Protein AF-B7I0N3-F1 (afdb_monomer)

Secondary structure (DSSP, 8-state):
-PPPP--BHHHHHHHHHTT--HHHHHHHTTS-HHHHHHHHHHTTEEEETTTTEEEE-S-HHHHHHHHTSBHHHHHHS----TTGGGGTTS---------------------PPPHHHHHHHHHHHHHHTSHHHHHHHHHHTS-TTS----------HHHHHHHHHHHHTTGGGT--HHHHHHHHHHHHHHH--

Structure (mmCIF, N/CA/C/O backbone):
data_AF-B7I0N3-F1
#
_entry.id   AF-B7I0N3-F1
#
loop_
_atom_site.group_PDB
_atom_site.id
_atom_site.type_symbol
_atom_site.label_atom_id
_atom_site.label_alt_id
_atom_site.label_comp_id
_atom_site.label_asym_id
_atom_site.label_entity_id
_atom_site.label_seq_id
_atom_site.pdbx_PDB_ins_code
_atom_site.Cartn_x
_atom_site.Cartn_y
_atom_site.Cartn_z
_atom_site.occupancy
_atom_site.B_iso_or_equiv
_atom_site.auth_seq_id
_atom_site.auth_comp_id
_atom_site.auth_asym_id
_atom_site.auth_atom_id
_atom_site.pdbx_PDB_model_num
ATOM 1 N N . MET A 1 1 ? -29.718 -2.831 -13.661 1.00 34.66 1 MET A N 1
ATOM 2 C CA . MET A 1 1 ? -29.186 -1.548 -13.150 1.00 34.66 1 MET A CA 1
ATOM 3 C C . MET A 1 1 ? -30.026 -1.142 -11.951 1.00 34.66 1 MET A C 1
ATOM 5 O O . MET A 1 1 ? -31.181 -0.798 -12.139 1.00 34.66 1 MET A O 1
ATOM 9 N N . ILE A 1 2 ? -29.500 -1.278 -10.732 1.00 38.06 2 ILE A N 1
ATOM 10 C CA . ILE A 1 2 ? -30.215 -0.901 -9.502 1.00 38.06 2 ILE A CA 1
ATOM 11 C C . ILE A 1 2 ? -29.762 0.515 -9.147 1.00 38.06 2 ILE A C 1
ATOM 13 O O . ILE A 1 2 ? -28.563 0.760 -9.009 1.00 38.06 2 ILE A O 1
ATOM 17 N N . GLY A 1 3 ? -30.711 1.453 -9.077 1.00 40.94 3 GLY A N 1
ATOM 18 C CA . GLY A 1 3 ? -30.463 2.834 -8.673 1.00 40.94 3 GLY A CA 1
ATOM 19 C C . GLY A 1 3 ? -29.771 2.864 -7.314 1.00 40.94 3 GLY A C 1
ATOM 20 O O . GLY A 1 3 ? -30.315 2.378 -6.327 1.00 40.94 3 GLY A O 1
ATOM 21 N N . GLY A 1 4 ? -28.541 3.380 -7.280 1.00 53.88 4 GLY A N 1
ATOM 22 C CA . GLY A 1 4 ? -27.733 3.412 -6.067 1.00 53.88 4 GLY A CA 1
ATOM 23 C C . GLY A 1 4 ? -28.418 4.245 -4.990 1.00 53.88 4 GLY A C 1
ATOM 24 O O . GLY A 1 4 ? -28.610 5.448 -5.167 1.00 53.88 4 GLY A O 1
ATOM 25 N N . ILE A 1 5 ? -28.780 3.603 -3.881 1.00 62.56 5 ILE A N 1
ATOM 26 C CA . ILE A 1 5 ? -29.371 4.259 -2.717 1.00 62.56 5 ILE A CA 1
ATOM 27 C C . ILE A 1 5 ? -28.404 5.359 -2.243 1.00 62.56 5 ILE A C 1
ATOM 29 O O . ILE A 1 5 ? -27.237 5.096 -1.933 1.00 62.56 5 ILE A O 1
ATOM 33 N N . LYS A 1 6 ? -28.877 6.610 -2.208 1.00 73.19 6 LYS A N 1
ATOM 34 C CA . LYS A 1 6 ? -28.113 7.771 -1.727 1.00 73.19 6 LYS A CA 1
ATOM 35 C C . LYS A 1 6 ? -28.205 7.862 -0.203 1.00 73.19 6 LYS A C 1
ATOM 37 O O . LYS A 1 6 ? -28.916 8.707 0.321 1.00 73.19 6 LYS A O 1
ATOM 42 N N . LEU A 1 7 ? -27.500 6.971 0.487 1.00 85.06 7 LEU A N 1
ATOM 43 C CA . LEU A 1 7 ? -27.352 7.020 1.944 1.00 85.06 7 LEU A CA 1
ATOM 44 C C . LEU A 1 7 ? -26.175 7.913 2.331 1.00 85.06 7 LEU A C 1
ATOM 46 O O . LEU A 1 7 ? -25.100 7.851 1.721 1.00 85.06 7 LEU A O 1
ATOM 50 N N . LYS A 1 8 ? -26.372 8.725 3.364 1.00 91.31 8 LYS A N 1
ATOM 51 C CA . LYS A 1 8 ? -25.305 9.452 4.041 1.00 91.31 8 LYS A CA 1
ATOM 52 C C . LYS A 1 8 ? -24.623 8.568 5.086 1.00 91.31 8 LYS A C 1
ATOM 54 O O . LYS A 1 8 ? -25.119 7.501 5.446 1.00 91.31 8 LYS A O 1
ATOM 59 N N . VAL A 1 9 ? -23.468 9.008 5.581 1.00 88.25 9 VAL A N 1
ATOM 60 C CA . VAL A 1 9 ? -22.764 8.320 6.674 1.00 88.25 9 VAL A CA 1
ATOM 61 C C . VAL A 1 9 ? -23.648 8.251 7.918 1.00 88.25 9 VAL A C 1
ATOM 63 O O . VAL A 1 9 ? -23.747 7.176 8.501 1.00 88.25 9 VAL A O 1
ATOM 66 N N . ILE A 1 10 ? -24.329 9.344 8.285 1.00 91.06 10 ILE A N 1
ATOM 67 C CA . ILE A 1 10 ? -25.191 9.371 9.478 1.00 91.06 10 ILE A CA 1
ATOM 68 C C . ILE A 1 10 ? -26.319 8.338 9.413 1.00 91.06 10 ILE A C 1
ATOM 70 O O . ILE A 1 10 ? -26.543 7.634 10.391 1.00 91.06 10 ILE A O 1
ATOM 74 N N . ASP A 1 11 ? -26.925 8.143 8.241 1.00 90.69 11 ASP A N 1
ATOM 75 C CA . ASP A 1 11 ? -28.015 7.180 8.057 1.00 90.69 11 ASP A CA 1
ATOM 76 C C . ASP A 1 11 ? -27.559 5.743 8.370 1.00 90.69 11 ASP A C 1
ATOM 78 O O . ASP A 1 11 ? -28.312 4.934 8.908 1.00 90.69 11 ASP A O 1
ATOM 82 N N . VAL A 1 12 ? -26.293 5.424 8.079 1.00 89.50 12 VAL A N 1
ATOM 83 C CA . VAL A 1 12 ? -25.686 4.127 8.410 1.00 89.50 12 VAL A CA 1
ATOM 84 C C . VAL A 1 12 ? -25.433 3.993 9.912 1.00 89.50 12 VAL A C 1
ATOM 86 O O . VAL A 1 12 ? -25.625 2.915 10.474 1.00 89.50 12 VAL A O 1
ATOM 89 N N . ILE A 1 13 ? -25.010 5.070 10.575 1.00 92.19 13 ILE A N 1
ATOM 90 C CA . ILE A 1 13 ? -24.802 5.074 12.029 1.00 92.19 13 ILE A CA 1
ATOM 91 C C . ILE A 1 13 ? -26.139 4.916 12.762 1.00 92.19 13 ILE A C 1
ATOM 93 O O . ILE A 1 13 ? -26.234 4.114 13.695 1.00 92.19 13 ILE A O 1
ATOM 97 N N . ASP A 1 14 ? -27.174 5.619 12.304 1.00 91.50 14 ASP A N 1
ATOM 98 C CA . ASP A 1 14 ? -28.519 5.559 12.871 1.00 91.50 14 ASP A CA 1
ATOM 99 C C . ASP A 1 14 ? -29.182 4.201 12.628 1.00 91.50 14 ASP A C 1
ATOM 101 O O . ASP A 1 14 ? -29.814 3.661 13.535 1.00 91.50 14 ASP A O 1
ATOM 105 N N . ALA A 1 15 ? -28.968 3.578 11.467 1.00 89.56 15 ALA A N 1
ATOM 106 C CA . ALA A 1 15 ? -29.403 2.206 11.205 1.00 89.56 15 ALA A CA 1
ATOM 107 C C . ALA A 1 15 ? -28.830 1.211 12.234 1.00 89.56 15 ALA A C 1
ATOM 109 O O . ALA A 1 15 ? -29.572 0.432 12.838 1.00 89.56 15 ALA A O 1
ATOM 110 N N . VAL A 1 16 ? -27.524 1.291 12.519 1.00 88.62 16 VAL A N 1
ATOM 111 C CA . VAL A 1 16 ? -26.883 0.451 13.548 1.00 88.62 16 VAL A CA 1
ATOM 112 C C . VAL A 1 16 ? -27.438 0.766 14.942 1.00 88.62 16 VAL A C 1
ATOM 114 O O . VAL A 1 16 ? -27.707 -0.148 15.723 1.00 88.62 16 VAL A O 1
ATOM 117 N N . ARG A 1 17 ? -27.663 2.047 15.261 1.00 89.31 17 ARG A N 1
ATOM 118 C CA . ARG A 1 17 ? -28.299 2.467 16.523 1.00 89.31 17 ARG A CA 1
ATOM 119 C C . ARG A 1 17 ? -29.718 1.904 16.666 1.00 89.31 17 ARG A C 1
ATOM 121 O O . ARG A 1 17 ? -30.096 1.488 17.759 1.00 89.31 17 ARG A O 1
ATOM 128 N N . ASN A 1 18 ? -30.454 1.799 15.564 1.00 89.62 18 ASN A N 1
ATOM 129 C CA . ASN A 1 18 ? -31.788 1.201 15.487 1.00 89.62 18 ASN A CA 1
ATOM 130 C C . ASN A 1 18 ? -31.769 -0.340 15.439 1.00 89.62 18 ASN A C 1
ATOM 132 O O . ASN A 1 18 ? -32.786 -0.960 15.136 1.00 89.62 18 ASN A O 1
ATOM 136 N N . LYS A 1 19 ? -30.639 -0.967 15.805 1.00 86.31 19 LYS A N 1
ATOM 137 C CA . LYS A 1 19 ? -30.427 -2.424 15.880 1.00 86.31 19 LYS A CA 1
ATOM 138 C C . LYS A 1 19 ? -30.473 -3.147 14.534 1.00 86.31 19 LYS A C 1
ATOM 140 O O . LYS A 1 19 ? -30.601 -4.373 14.512 1.00 86.31 19 LYS A O 1
ATOM 145 N N . GLU A 1 20 ? -30.332 -2.429 13.428 1.00 88.94 20 GLU A N 1
ATOM 146 C CA . GLU A 1 20 ? -30.149 -3.073 12.138 1.00 88.94 20 GLU A CA 1
ATOM 147 C C . GLU A 1 20 ? -28.771 -3.746 12.071 1.00 88.94 20 GLU A C 1
ATOM 149 O O . GLU A 1 20 ? -27.769 -3.219 12.572 1.00 88.94 20 GLU A O 1
ATOM 154 N N . LYS A 1 21 ? -28.712 -4.947 11.485 1.00 88.94 21 LYS A N 1
ATOM 155 C CA . LYS A 1 21 ? -27.457 -5.690 11.388 1.00 88.94 21 LYS A CA 1
ATOM 156 C C . LYS A 1 21 ? -26.550 -5.046 10.351 1.00 88.94 21 LYS A C 1
ATOM 158 O O . LYS A 1 21 ? -26.966 -4.656 9.263 1.00 88.94 21 LYS A O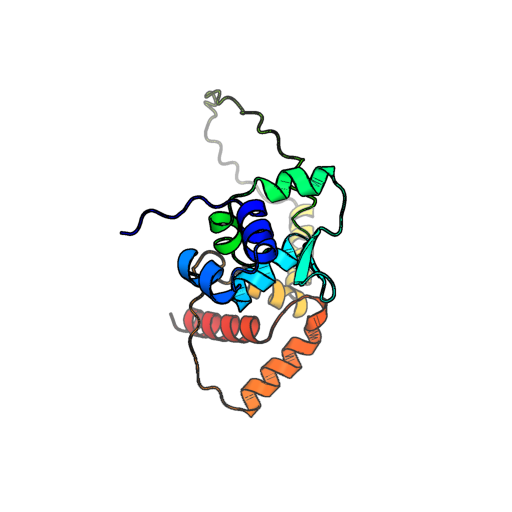 1
ATOM 163 N N . MET A 1 22 ? -25.267 -4.990 10.682 1.00 86.56 22 MET A N 1
ATOM 164 C CA . MET A 1 22 ? -24.244 -4.395 9.825 1.00 86.56 22 MET A CA 1
ATOM 165 C C . MET A 1 22 ? -24.098 -5.133 8.485 1.00 86.56 22 MET A C 1
ATOM 167 O O . MET A 1 22 ? -23.711 -4.538 7.482 1.00 86.56 22 MET A O 1
ATOM 171 N N . GLU A 1 23 ? -24.385 -6.433 8.486 1.00 88.94 23 GLU A N 1
ATOM 172 C CA . GLU A 1 23 ? -24.453 -7.306 7.320 1.00 88.94 23 GLU A CA 1
ATOM 173 C C . GLU A 1 23 ? -25.509 -6.824 6.321 1.00 88.94 23 GLU A C 1
ATOM 175 O O . GLU A 1 23 ? -25.168 -6.546 5.173 1.00 88.94 23 GLU A O 1
ATOM 180 N N . ASP A 1 24 ? -26.741 -6.630 6.790 1.00 89.44 24 ASP A N 1
ATOM 181 C CA . ASP A 1 24 ? -27.886 -6.232 5.967 1.00 89.44 24 ASP A CA 1
ATOM 182 C C . ASP A 1 24 ? -27.666 -4.826 5.377 1.00 89.44 24 ASP A C 1
ATOM 184 O O . ASP A 1 24 ? -27.909 -4.569 4.195 1.00 89.44 24 ASP A O 1
ATOM 188 N N . ILE A 1 25 ? -27.108 -3.906 6.178 1.00 89.00 25 ILE A N 1
ATOM 189 C CA . ILE A 1 25 ? -26.750 -2.558 5.712 1.00 89.00 25 ILE A CA 1
ATOM 190 C C . ILE A 1 25 ? -25.691 -2.628 4.604 1.00 89.00 25 ILE A C 1
ATOM 192 O O . ILE A 1 25 ? -25.793 -1.916 3.603 1.00 89.00 25 ILE A O 1
ATOM 196 N N . ALA A 1 26 ? -24.669 -3.469 4.771 1.00 87.19 26 ALA A N 1
ATOM 197 C CA . ALA A 1 26 ? -23.596 -3.610 3.797 1.00 87.19 26 ALA A CA 1
ATOM 198 C C . ALA A 1 26 ? -24.090 -4.218 2.476 1.00 87.19 26 ALA A C 1
ATOM 200 O O . ALA A 1 26 ? -23.704 -3.730 1.412 1.00 87.19 26 ALA A O 1
ATOM 201 N N . GLU A 1 27 ? -24.978 -5.211 2.538 1.00 86.88 27 GLU A N 1
ATOM 202 C CA . GLU A 1 27 ? -25.575 -5.845 1.362 1.00 86.88 27 GLU A CA 1
ATOM 203 C C . GLU A 1 27 ? -26.372 -4.840 0.519 1.00 86.88 27 GLU A C 1
ATOM 205 O O . GLU A 1 27 ? -26.128 -4.716 -0.682 1.00 86.88 27 GLU A O 1
ATOM 210 N N . ARG A 1 28 ? -27.222 -4.014 1.152 1.00 86.69 28 ARG A N 1
ATOM 211 C CA . ARG A 1 28 ? -27.951 -2.927 0.461 1.00 86.69 28 ARG A CA 1
ATOM 212 C C . ARG A 1 28 ? -27.031 -1.904 -0.198 1.00 86.69 28 ARG A C 1
ATOM 214 O O . ARG A 1 28 ? -27.383 -1.305 -1.211 1.00 86.69 28 ARG A O 1
ATOM 221 N N . LEU A 1 29 ? -25.858 -1.685 0.391 1.00 84.12 29 LEU A N 1
ATOM 222 C CA . LEU A 1 29 ? -24.835 -0.777 -0.123 1.00 84.12 29 LEU A CA 1
ATOM 223 C C . LEU A 1 29 ? -23.908 -1.436 -1.159 1.00 84.12 29 LEU A C 1
ATOM 225 O O . LEU A 1 29 ? -22.991 -0.774 -1.652 1.00 84.12 29 LEU A O 1
ATOM 229 N N . GLY A 1 30 ? -24.118 -2.715 -1.490 1.00 84.75 30 GLY A N 1
ATOM 230 C CA . GLY A 1 30 ? -23.282 -3.459 -2.430 1.00 84.75 30 GLY A CA 1
ATOM 231 C C . GLY A 1 30 ? -21.839 -3.621 -1.945 1.00 84.75 30 GLY A C 1
ATOM 232 O O . GLY A 1 30 ? -20.903 -3.557 -2.742 1.00 84.75 30 GLY A O 1
ATOM 233 N N . THR A 1 31 ? -21.630 -3.761 -0.633 1.00 86.00 31 THR A N 1
ATOM 234 C CA . THR A 1 31 ? -20.305 -3.900 -0.015 1.00 86.00 31 THR A CA 1
ATOM 235 C C . THR A 1 31 ? -20.280 -5.017 1.028 1.00 86.00 31 THR A C 1
ATOM 237 O O . THR A 1 31 ? -21.304 -5.595 1.372 1.00 86.00 31 THR A O 1
ATOM 240 N N . SER A 1 32 ? -19.098 -5.341 1.557 1.00 88.00 32 SER A N 1
ATOM 241 C CA . SER A 1 32 ? -18.973 -6.312 2.652 1.00 88.00 32 SER A CA 1
ATOM 242 C C . SER A 1 32 ? -19.057 -5.628 4.020 1.00 88.00 32 SER A C 1
ATOM 244 O O . SER A 1 32 ? -18.564 -4.507 4.185 1.00 88.00 32 SER A O 1
ATOM 246 N N . LYS A 1 33 ? -19.573 -6.336 5.038 1.00 89.38 33 LYS A N 1
ATOM 247 C CA . LYS A 1 33 ? -19.553 -5.898 6.451 1.00 89.38 33 LYS A CA 1
ATOM 248 C C . LYS A 1 33 ? -18.167 -5.401 6.879 1.00 89.38 33 LYS A C 1
ATOM 250 O O . LYS A 1 33 ? -18.032 -4.361 7.522 1.00 89.38 33 LYS A O 1
ATOM 255 N N . SER A 1 34 ? -17.124 -6.143 6.498 1.00 86.81 34 SER A N 1
ATOM 256 C CA . SER A 1 34 ? -15.729 -5.821 6.821 1.00 86.81 34 SER A CA 1
ATOM 257 C C . SER A 1 34 ? -15.283 -4.510 6.170 1.00 86.81 34 SER A C 1
ATOM 259 O O . SER A 1 34 ? -14.679 -3.662 6.830 1.00 86.81 34 SER A O 1
ATOM 261 N N . THR A 1 35 ? -15.616 -4.307 4.892 1.00 85.69 35 THR A N 1
ATOM 262 C CA . THR A 1 35 ? -15.304 -3.070 4.166 1.00 85.69 35 THR A CA 1
ATOM 263 C C . THR A 1 35 ? -16.021 -1.881 4.792 1.00 85.69 35 THR A C 1
ATOM 265 O O . THR A 1 35 ? -15.370 -0.891 5.122 1.00 85.69 35 THR A O 1
ATOM 268 N N . LEU A 1 36 ? -17.333 -1.987 5.014 1.00 88.12 36 LEU A N 1
ATOM 269 C CA . LEU A 1 36 ? -18.129 -0.910 5.596 1.00 88.12 36 LEU A CA 1
ATOM 270 C C . LEU A 1 36 ? -17.622 -0.534 6.998 1.00 88.12 36 LEU A C 1
ATOM 272 O O . LEU A 1 36 ? -17.383 0.640 7.273 1.00 88.12 36 LEU A O 1
ATOM 276 N N . GLY A 1 37 ? -17.331 -1.524 7.847 1.00 88.75 37 GLY A N 1
ATOM 277 C CA . GLY A 1 37 ? -16.761 -1.292 9.176 1.00 88.75 37 GLY A CA 1
ATOM 278 C C . GLY A 1 37 ? -15.390 -0.605 9.144 1.00 88.75 37 GLY A C 1
ATOM 279 O O . GLY A 1 37 ? -15.143 0.317 9.923 1.00 88.75 37 GLY A O 1
ATOM 280 N N . LYS A 1 38 ? -14.498 -0.992 8.218 1.00 89.19 38 LYS A N 1
ATOM 281 C CA . LYS A 1 38 ? -13.195 -0.322 8.028 1.00 89.19 38 LYS A CA 1
ATOM 282 C C . LYS A 1 38 ? -13.362 1.132 7.591 1.00 89.19 38 LYS A C 1
ATOM 284 O O . LYS A 1 38 ? -12.619 1.990 8.060 1.00 89.19 38 LYS A O 1
ATOM 289 N N . LYS A 1 39 ? -14.329 1.408 6.714 1.00 87.94 39 LYS A N 1
ATOM 290 C CA . LYS A 1 39 ? -14.623 2.754 6.209 1.00 87.94 39 LYS A CA 1
ATOM 291 C C . LYS A 1 39 ? -15.191 3.666 7.287 1.00 87.94 39 LYS A C 1
ATOM 293 O O . LYS A 1 39 ? -14.676 4.762 7.462 1.00 87.94 39 LYS A O 1
ATOM 298 N N . ILE A 1 40 ? -16.156 3.187 8.065 1.00 89.44 40 ILE A N 1
ATOM 299 C CA . ILE A 1 40 ? -16.700 3.924 9.213 1.00 89.44 40 ILE A CA 1
ATOM 300 C C . ILE A 1 40 ? -15.590 4.222 10.228 1.00 89.44 40 ILE A C 1
ATOM 302 O O . ILE A 1 40 ? -15.418 5.365 10.643 1.00 89.44 40 ILE A O 1
ATOM 306 N N . LYS A 1 41 ? -14.741 3.234 10.539 1.00 89.31 41 LYS A N 1
ATOM 307 C CA . LYS A 1 41 ? -13.589 3.440 11.429 1.00 89.31 41 LYS A CA 1
ATOM 308 C C . LYS A 1 41 ? -12.580 4.459 10.892 1.00 89.31 41 LYS A C 1
ATOM 310 O O . LYS A 1 41 ? -12.010 5.220 11.667 1.00 89.31 41 LYS A O 1
ATOM 315 N N . PHE A 1 42 ? -12.348 4.475 9.580 1.00 86.38 42 PHE A N 1
ATOM 316 C CA . PHE A 1 42 ? -11.482 5.462 8.932 1.00 86.38 42 PHE A CA 1
ATOM 317 C C . PHE A 1 42 ? -12.034 6.887 9.055 1.00 86.38 42 PHE A C 1
ATOM 319 O O . PHE A 1 42 ? -11.262 7.821 9.232 1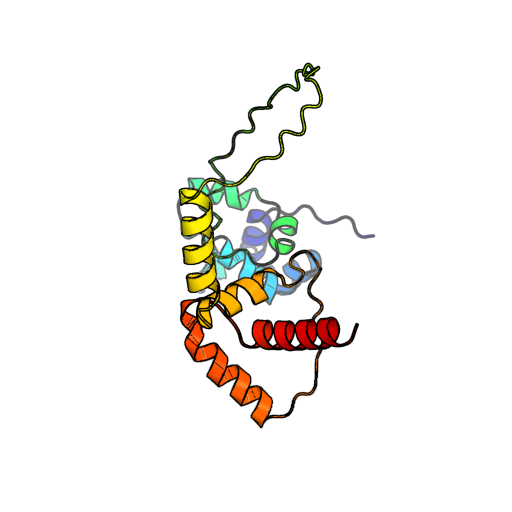.00 86.38 42 PHE A O 1
ATOM 326 N N . LEU A 1 43 ? -13.359 7.037 9.035 1.00 87.62 43 LEU A N 1
ATOM 327 C CA . LEU A 1 43 ? -14.050 8.305 9.250 1.00 87.62 43 LEU A CA 1
ATOM 328 C C . LEU A 1 43 ? -14.081 8.753 10.722 1.00 87.62 43 LEU A C 1
ATOM 330 O O . LEU A 1 43 ? -14.815 9.673 11.036 1.00 87.62 43 LEU A O 1
ATOM 334 N N . GLY A 1 44 ? -13.340 8.122 11.638 1.00 87.00 44 GLY A N 1
ATOM 335 C CA . GLY A 1 44 ? -13.272 8.548 13.045 1.00 87.00 44 GLY A CA 1
ATOM 336 C C . GLY A 1 44 ? -14.352 7.958 13.956 1.00 87.00 44 GLY A C 1
ATOM 337 O O . GLY A 1 44 ? -14.378 8.255 15.148 1.00 87.00 44 GLY A O 1
ATOM 338 N N . TYR A 1 45 ? -15.208 7.074 13.443 1.00 89.69 45 TYR A N 1
ATOM 339 C CA . TYR A 1 45 ? -16.219 6.388 14.243 1.00 89.69 45 TYR A CA 1
ATOM 340 C C . TYR A 1 45 ? -15.664 5.136 14.935 1.00 89.69 45 TYR A C 1
ATOM 342 O O . TYR A 1 45 ? -15.034 4.275 14.317 1.00 89.69 45 TYR A O 1
ATOM 350 N N . LYS A 1 46 ? -15.946 4.972 16.227 1.00 90.81 46 LYS A N 1
ATOM 351 C CA . LYS A 1 46 ? -15.569 3.800 17.023 1.00 90.81 46 LYS A CA 1
ATOM 352 C C . LYS A 1 46 ? -16.812 3.103 17.550 1.00 90.81 46 LYS A C 1
ATOM 354 O O . LYS A 1 46 ? -17.703 3.732 18.102 1.00 90.81 46 LYS A O 1
ATOM 359 N N . PHE A 1 47 ? -16.855 1.785 17.404 1.00 89.31 47 PHE A N 1
ATOM 360 C CA . PHE A 1 47 ? -17.948 0.994 17.951 1.00 89.31 47 PHE A CA 1
ATOM 361 C C . PHE A 1 47 ? -17.879 0.970 19.484 1.00 89.31 47 PHE A C 1
ATOM 363 O O . PHE A 1 47 ? -16.842 0.620 20.058 1.00 89.31 47 PHE A O 1
ATOM 370 N N . ASN A 1 48 ? -18.976 1.338 20.138 1.00 88.19 48 ASN A N 1
ATOM 371 C CA . ASN A 1 48 ? -19.134 1.281 21.582 1.00 88.19 48 ASN A CA 1
ATOM 372 C C . ASN A 1 48 ? -19.859 -0.019 21.959 1.00 88.19 48 ASN A C 1
ATOM 374 O O . ASN A 1 48 ? -21.058 -0.161 21.740 1.00 88.19 48 ASN A O 1
ATOM 378 N N . ASN A 1 49 ? -19.141 -0.970 22.566 1.00 85.06 49 ASN A N 1
ATOM 379 C CA . ASN A 1 49 ? -19.702 -2.274 22.947 1.00 85.06 49 ASN A CA 1
ATOM 380 C C . ASN A 1 49 ? -20.825 -2.184 23.992 1.00 85.06 49 ASN A C 1
ATOM 382 O O . ASN A 1 49 ? -21.683 -3.063 24.024 1.00 85.06 49 ASN A O 1
ATOM 386 N N . LYS A 1 50 ? -20.829 -1.147 24.842 1.00 85.62 50 LYS A N 1
ATOM 387 C CA . LYS A 1 50 ? -21.872 -0.964 25.863 1.00 85.62 50 LYS A CA 1
ATOM 388 C C . LYS A 1 50 ? -23.182 -0.516 25.226 1.00 85.62 50 LYS A C 1
ATOM 390 O O . LYS A 1 50 ? -24.242 -1.018 25.578 1.00 85.62 50 LYS A O 1
ATOM 395 N N . LEU A 1 51 ? -23.087 0.406 24.272 1.00 80.88 51 LEU A N 1
ATOM 396 C CA . LEU A 1 51 ? -24.243 1.036 23.640 1.00 80.88 51 LEU A CA 1
ATOM 397 C C . LEU A 1 51 ? -24.648 0.373 22.313 1.00 80.88 51 LEU A C 1
ATOM 399 O O . LEU A 1 51 ? -25.722 0.642 21.788 1.00 80.88 51 LEU A O 1
ATOM 403 N N . LYS A 1 52 ? -23.810 -0.537 21.802 1.00 84.12 52 LYS A N 1
ATOM 404 C CA . LYS A 1 52 ? -23.992 -1.306 20.561 1.00 84.12 52 LYS A CA 1
ATOM 405 C C . LYS A 1 52 ? -24.149 -0.447 19.296 1.00 84.12 52 LYS A C 1
ATOM 407 O O . LYS A 1 52 ? -24.742 -0.902 18.325 1.00 84.12 52 LYS A O 1
ATOM 412 N N . TYR A 1 53 ? -23.576 0.757 19.276 1.00 85.94 53 TYR A N 1
ATOM 413 C CA . TYR A 1 53 ? -23.537 1.626 18.095 1.00 85.94 53 TYR A CA 1
ATOM 414 C C . TYR A 1 53 ? -22.188 2.350 17.960 1.00 85.94 53 TYR A C 1
ATOM 416 O O . TYR A 1 53 ? -21.317 2.247 18.826 1.00 85.94 53 TYR A O 1
ATOM 424 N N . TYR A 1 54 ? -21.990 3.048 16.841 1.00 87.81 54 TYR A N 1
ATOM 425 C CA . TYR A 1 54 ? -20.766 3.795 16.548 1.00 87.81 54 TYR A CA 1
ATOM 426 C C . TYR A 1 54 ? -20.808 5.229 17.092 1.00 87.81 54 TYR A C 1
ATOM 428 O O . TYR A 1 54 ? -21.724 5.988 16.793 1.00 87.81 54 TYR A O 1
ATOM 436 N N . GLU A 1 55 ? -19.772 5.624 17.824 1.00 87.94 55 GLU A N 1
ATOM 437 C CA . GLU A 1 55 ? -19.571 6.986 18.324 1.00 87.94 55 GLU A CA 1
ATOM 438 C C . GLU A 1 55 ? -18.427 7.666 17.583 1.00 87.94 55 GLU A C 1
ATOM 440 O O . GLU A 1 55 ? -17.379 7.059 17.356 1.00 87.94 55 GLU A O 1
ATOM 445 N N . TYR A 1 56 ? -18.626 8.924 17.193 1.00 89.62 56 TYR A N 1
ATOM 446 C CA . TYR A 1 56 ? -17.580 9.713 16.554 1.00 89.62 56 TYR A CA 1
ATOM 447 C C . TYR A 1 56 ? -16.539 10.155 17.586 1.00 89.62 56 TYR A C 1
ATOM 449 O O . TYR A 1 56 ? -16.890 10.648 18.656 1.00 89.62 56 TYR A O 1
ATOM 457 N N . ILE A 1 57 ? -15.257 10.004 17.254 1.00 85.50 57 ILE A N 1
ATOM 458 C CA . ILE A 1 57 ? -14.132 10.446 18.080 1.00 85.50 57 ILE A CA 1
ATOM 459 C C . ILE A 1 57 ? -13.382 11.538 17.314 1.00 85.50 57 ILE A C 1
ATOM 461 O O . ILE A 1 57 ? -12.550 11.245 16.458 1.00 85.50 57 ILE A O 1
ATOM 465 N N . GLY A 1 58 ? -13.681 12.799 17.626 1.00 84.69 58 GLY A N 1
ATOM 466 C CA . GLY A 1 58 ? -13.074 13.973 16.997 1.00 84.69 58 GLY A CA 1
ATOM 467 C C . GLY A 1 58 ? -13.828 15.258 17.342 1.00 84.69 58 GLY A C 1
ATOM 468 O O . GLY A 1 58 ? -14.620 15.282 18.282 1.00 84.69 58 GLY A O 1
ATOM 469 N N . LYS A 1 59 ? -13.600 16.332 16.577 1.00 82.69 59 LYS A N 1
ATOM 470 C CA . LYS A 1 59 ? -14.302 17.613 16.773 1.00 82.69 59 LYS A CA 1
ATOM 471 C C . LYS A 1 59 ? -15.709 17.585 16.162 1.00 82.69 59 LYS A C 1
ATOM 473 O O . LYS A 1 59 ? -15.892 17.089 15.053 1.00 82.69 59 LYS A O 1
ATOM 478 N N . GLU A 1 60 ? -16.683 18.214 16.823 1.00 79.31 60 GLU A N 1
ATOM 479 C CA . GLU A 1 60 ? -18.079 18.330 16.348 1.00 79.31 60 GLU A CA 1
ATOM 480 C C . GLU A 1 60 ? -18.178 18.950 14.936 1.00 79.31 60 GLU A C 1
ATOM 482 O O . GLU A 1 60 ? -18.962 18.523 14.090 1.00 79.31 60 GLU A O 1
ATOM 487 N N . SER A 1 61 ? -17.320 19.933 14.639 1.00 77.94 61 SER A N 1
ATOM 488 C CA . SER A 1 61 ? -17.264 20.599 13.331 1.00 77.94 61 SER A CA 1
ATOM 489 C C . SER A 1 61 ? -16.802 19.680 12.193 1.00 77.94 61 SER A C 1
ATOM 491 O O . SER A 1 61 ? -17.173 19.893 11.037 1.00 77.94 61 SER A O 1
ATOM 493 N N . GLU A 1 62 ? -16.014 18.650 12.501 1.00 81.69 62 GLU A N 1
ATOM 494 C CA . GLU A 1 62 ? -15.588 17.620 11.549 1.00 81.69 62 GLU A CA 1
ATOM 495 C C . GLU A 1 62 ? -16.675 16.553 11.390 1.00 81.69 62 GLU A C 1
ATOM 497 O O . GLU A 1 62 ? -16.977 16.154 10.262 1.00 81.69 62 GLU A O 1
ATOM 502 N N . LYS A 1 63 ? -17.331 16.176 12.497 1.00 85.62 63 LYS A N 1
ATOM 503 C CA . LYS A 1 63 ? -18.463 15.241 12.516 1.00 85.62 63 LYS A CA 1
ATOM 504 C C . LYS A 1 63 ? -19.562 15.669 11.546 1.00 85.62 63 LYS A C 1
ATOM 506 O O . LYS A 1 63 ? -19.940 14.894 10.677 1.00 85.62 63 LYS A O 1
ATOM 511 N N . ASN A 1 64 ? -19.998 16.929 11.603 1.00 83.81 64 ASN A N 1
ATOM 512 C CA . ASN A 1 64 ? -21.065 17.435 10.729 1.00 83.81 64 ASN A CA 1
ATOM 513 C C . ASN A 1 64 ? -20.723 17.349 9.232 1.00 83.81 64 ASN A C 1
ATOM 515 O O . ASN A 1 64 ? -21.611 17.152 8.399 1.00 83.81 64 ASN A O 1
ATOM 519 N N . LYS A 1 65 ? -19.443 17.486 8.866 1.00 85.25 65 LYS A N 1
ATOM 520 C CA . LYS A 1 65 ? -18.998 17.324 7.474 1.00 85.25 65 LYS A CA 1
ATOM 521 C C . LYS A 1 65 ? -19.032 15.860 7.054 1.00 85.25 65 LYS A C 1
ATOM 523 O O . LYS A 1 65 ? -19.475 15.560 5.951 1.00 85.25 65 LYS A O 1
ATOM 528 N N . ILE A 1 66 ? -18.570 14.970 7.929 1.00 87.31 66 ILE A N 1
ATOM 529 C CA . ILE A 1 66 ? -18.503 13.525 7.692 1.00 87.31 66 ILE A CA 1
ATOM 530 C C . ILE A 1 66 ? -19.905 12.922 7.603 1.00 87.31 66 ILE A C 1
ATOM 532 O O . ILE A 1 66 ? -20.188 12.177 6.669 1.00 87.31 66 ILE A O 1
ATOM 536 N N . ASP A 1 67 ? -20.796 13.302 8.514 1.00 86.75 67 ASP A N 1
ATOM 537 C CA . ASP A 1 67 ? -22.178 12.823 8.594 1.00 86.75 67 ASP A CA 1
ATOM 538 C C . ASP A 1 67 ? -22.959 13.079 7.314 1.00 86.75 67 ASP A C 1
ATOM 540 O O . ASP A 1 67 ? -23.775 12.254 6.913 1.00 86.75 67 ASP A O 1
ATOM 544 N N . ASN A 1 68 ? -22.665 14.194 6.643 1.00 87.81 68 ASN A N 1
ATOM 545 C CA . ASN A 1 68 ? -23.310 14.588 5.399 1.00 87.81 68 ASN A CA 1
ATOM 546 C C . ASN A 1 68 ? -22.689 13.974 4.135 1.00 87.81 68 ASN A C 1
ATOM 548 O O . ASN A 1 68 ? -23.249 14.158 3.052 1.00 87.81 68 ASN A O 1
ATOM 552 N N . MET A 1 69 ? -21.572 13.245 4.236 1.00 88.25 69 MET A N 1
ATOM 553 C CA . MET A 1 69 ? -20.973 12.566 3.083 1.00 88.25 69 MET A CA 1
ATOM 554 C C . MET A 1 69 ? -21.826 11.381 2.635 1.00 88.25 69 MET A C 1
ATOM 556 O O . MET A 1 69 ? -22.385 10.658 3.458 1.00 88.25 69 MET A O 1
ATOM 560 N N . LEU A 1 70 ? -21.868 11.128 1.326 1.00 88.50 70 LEU A N 1
ATOM 561 C CA . LEU A 1 70 ? -22.493 9.926 0.781 1.00 88.50 70 LEU A CA 1
ATOM 562 C C . LEU A 1 70 ? -21.632 8.697 1.080 1.00 88.50 70 LEU A C 1
ATOM 564 O O . LEU A 1 70 ? -20.460 8.631 0.698 1.00 88.50 70 LEU A O 1
ATOM 568 N N . ILE A 1 71 ? -22.222 7.678 1.709 1.00 86.44 71 ILE A N 1
ATOM 569 C CA . ILE A 1 71 ? -21.489 6.459 2.070 1.00 86.44 71 ILE A CA 1
ATOM 570 C C . ILE A 1 71 ? -20.996 5.709 0.825 1.00 86.44 71 ILE A C 1
ATOM 572 O O . ILE A 1 71 ? -19.920 5.113 0.835 1.00 86.44 71 ILE A O 1
ATOM 576 N N . SER A 1 72 ? -21.734 5.795 -0.282 1.00 83.00 72 SER A N 1
ATOM 577 C CA . SER A 1 72 ? -21.358 5.187 -1.559 1.00 83.00 72 SER A CA 1
ATOM 578 C C . SER A 1 72 ? -20.048 5.757 -2.117 1.00 83.00 72 SER A C 1
ATOM 580 O O . SER A 1 72 ? -19.233 5.007 -2.657 1.00 83.00 72 SER A O 1
ATOM 582 N N . GLU A 1 73 ? -19.783 7.052 -1.930 1.00 83.69 73 GLU A N 1
ATOM 583 C CA . GLU A 1 73 ? -18.507 7.674 -2.301 1.00 83.69 73 GLU A CA 1
ATOM 584 C C . GLU A 1 73 ? -17.377 7.226 -1.373 1.00 83.69 73 GLU A C 1
ATOM 586 O O . GLU A 1 73 ? -16.278 6.907 -1.829 1.00 83.69 73 GLU A O 1
ATOM 591 N N . VAL A 1 74 ? -17.653 7.138 -0.070 1.00 83.81 74 VAL A N 1
ATOM 592 C CA . VAL A 1 74 ? -16.687 6.673 0.937 1.00 83.81 74 VAL A CA 1
ATOM 593 C C . VAL A 1 74 ? -16.244 5.233 0.649 1.00 83.81 74 VAL A C 1
ATOM 595 O O . VAL A 1 74 ? -15.051 4.913 0.745 1.00 83.81 74 VAL A O 1
ATOM 598 N N . ILE A 1 75 ? -17.187 4.364 0.273 1.00 83.00 75 ILE A N 1
ATOM 599 C CA . ILE A 1 75 ? -16.930 2.962 -0.074 1.00 83.00 75 ILE A CA 1
ATOM 600 C 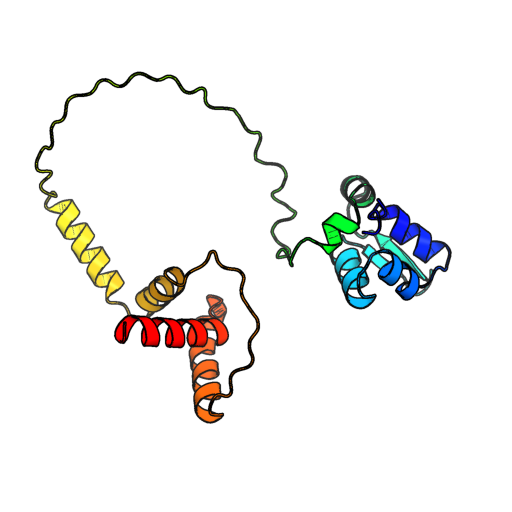C . ILE A 1 75 ? -16.074 2.867 -1.345 1.00 83.00 75 ILE A C 1
ATOM 602 O O . ILE A 1 75 ? -15.112 2.099 -1.355 1.00 83.0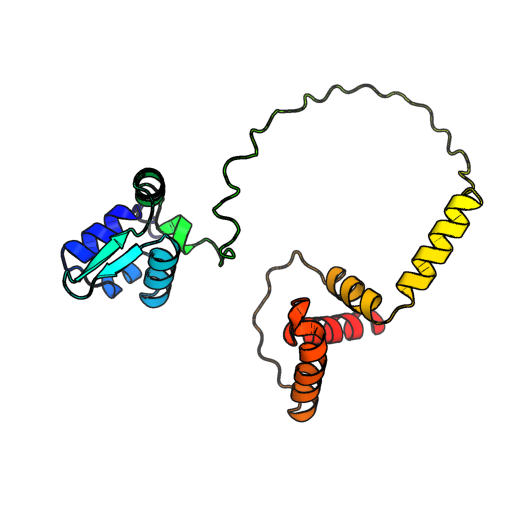0 75 ILE A O 1
ATOM 606 N N . LYS A 1 76 ? -16.370 3.674 -2.376 1.00 76.25 76 LYS A N 1
ATOM 607 C CA . LYS A 1 76 ? -15.659 3.666 -3.669 1.00 76.25 76 LYS A CA 1
ATOM 608 C C . LYS A 1 76 ? -14.225 4.200 -3.608 1.00 76.25 76 LYS A C 1
ATOM 610 O O . LYS A 1 76 ? -13.401 3.788 -4.420 1.00 76.25 76 LYS A O 1
ATOM 615 N N . ARG A 1 77 ? -13.890 5.090 -2.666 1.00 67.75 77 ARG A N 1
ATOM 616 C CA . ARG A 1 77 ? -12.519 5.625 -2.539 1.00 67.75 77 ARG A CA 1
ATOM 617 C C . ARG A 1 77 ? -11.528 4.491 -2.216 1.00 67.75 77 ARG A C 1
ATOM 619 O O . ARG A 1 77 ? -11.575 3.933 -1.121 1.00 67.75 77 ARG A O 1
ATOM 626 N N . LYS A 1 78 ? -10.624 4.119 -3.133 1.00 47.00 78 LYS A N 1
ATOM 627 C CA . LYS A 1 78 ? -9.493 3.212 -2.829 1.00 47.00 78 LYS A CA 1
ATOM 628 C C . LYS A 1 78 ? -8.637 3.837 -1.714 1.00 47.00 78 LYS A C 1
ATOM 630 O O . LYS A 1 78 ? -8.567 5.053 -1.606 1.00 47.00 78 LYS A O 1
ATOM 635 N N . GLY A 1 79 ? -8.093 3.000 -0.828 1.00 46.16 79 GLY A N 1
ATOM 636 C CA . GLY A 1 79 ? -7.505 3.394 0.458 1.00 46.16 79 GLY A CA 1
ATOM 637 C C . GLY A 1 79 ? -6.542 4.578 0.376 1.00 46.16 79 GLY A C 1
ATOM 638 O O . GLY A 1 79 ? -5.406 4.427 -0.057 1.00 46.16 79 GLY A O 1
ATOM 639 N N . VAL A 1 80 ? -7.005 5.732 0.851 1.00 39.69 80 VAL A N 1
ATOM 640 C CA . VAL A 1 80 ? -6.191 6.929 1.040 1.00 39.69 80 VAL A CA 1
ATOM 641 C C . VAL A 1 80 ? -5.440 6.788 2.364 1.00 39.69 80 VAL A C 1
ATOM 643 O O . VAL A 1 80 ? -6.030 6.440 3.394 1.00 39.69 80 VAL A O 1
ATOM 646 N N . LYS A 1 81 ? -4.121 7.006 2.332 1.00 39.62 81 LYS A N 1
ATOM 647 C CA . LYS A 1 81 ? -3.264 7.038 3.525 1.00 39.62 81 LYS A CA 1
ATOM 648 C C . LYS A 1 81 ? -3.808 8.089 4.504 1.00 39.62 81 LYS A C 1
ATOM 650 O O . LYS A 1 81 ? -4.295 9.138 4.099 1.00 39.62 81 LYS A O 1
ATOM 655 N N . LYS A 1 82 ? -3.696 7.815 5.809 1.00 41.28 82 LYS A N 1
ATOM 656 C CA . LYS A 1 82 ? -4.168 8.657 6.934 1.00 41.28 82 LYS A CA 1
ATOM 657 C C . LYS A 1 82 ? -3.728 10.139 6.901 1.0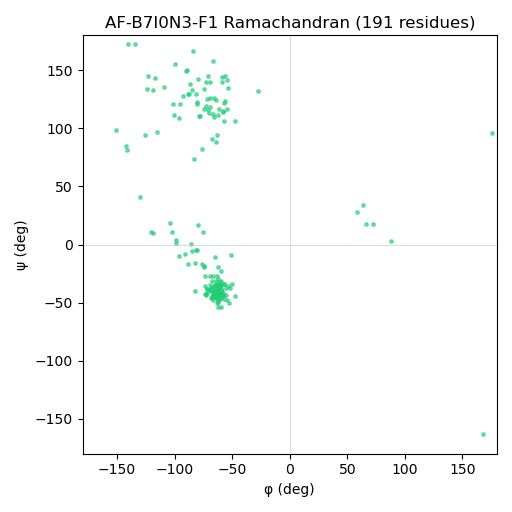0 41.28 82 LYS A C 1
ATOM 659 O O . LYS A 1 82 ? -4.212 10.911 7.718 1.00 41.28 82 LYS A O 1
ATOM 664 N N . SER A 1 83 ? -2.828 10.532 6.004 1.00 40.44 83 SER A N 1
ATOM 665 C CA . SER A 1 83 ? -2.238 11.868 5.895 1.00 40.44 83 SER A CA 1
ATOM 666 C C . SER A 1 83 ? -3.014 12.860 5.014 1.00 40.44 83 SER A C 1
ATOM 668 O O . SER A 1 83 ? -2.797 14.058 5.148 1.00 40.44 83 SER A O 1
ATOM 670 N N . GLU A 1 84 ? -3.930 12.419 4.148 1.00 38.62 84 GLU A N 1
ATOM 671 C CA . GLU A 1 84 ? -4.542 13.310 3.135 1.00 38.62 84 GLU A CA 1
ATOM 672 C C . GLU A 1 84 ? -5.840 14.011 3.570 1.00 38.62 84 GLU A C 1
ATOM 674 O O . GLU A 1 84 ? -6.304 14.929 2.899 1.00 38.62 84 GLU A O 1
ATOM 679 N N . VAL A 1 85 ? -6.420 13.664 4.723 1.00 44.34 85 VAL A N 1
ATOM 680 C CA . VAL A 1 85 ? -7.658 14.324 5.194 1.00 44.34 85 VAL A CA 1
ATOM 681 C C . VAL A 1 85 ? -7.389 15.740 5.733 1.00 44.34 85 VAL A C 1
ATOM 683 O O . VAL A 1 85 ? -8.297 16.565 5.774 1.00 44.34 85 VAL A O 1
ATOM 686 N N . ILE A 1 86 ? -6.138 16.070 6.073 1.00 40.91 86 ILE A N 1
ATOM 687 C CA . ILE A 1 86 ? -5.772 17.400 6.591 1.00 40.91 86 ILE A CA 1
ATOM 688 C C . ILE A 1 86 ? -5.564 18.428 5.455 1.00 40.91 86 ILE A C 1
ATOM 690 O O . ILE A 1 86 ? -5.621 19.629 5.702 1.00 40.91 86 ILE A O 1
ATOM 694 N N . GLN A 1 87 ? -5.412 18.005 4.193 1.00 35.91 87 GLN A N 1
ATOM 695 C CA . GLN A 1 87 ? -5.036 18.900 3.083 1.00 35.91 87 GLN A CA 1
ATOM 696 C C . GLN A 1 87 ? -6.177 19.292 2.127 1.00 35.91 87 GLN A C 1
ATOM 698 O O . GLN A 1 87 ? -5.923 19.781 1.032 1.00 35.91 87 GLN A O 1
ATOM 703 N N . ILE A 1 88 ? -7.448 19.144 2.513 1.00 36.41 88 ILE A N 1
ATOM 704 C CA . ILE A 1 88 ? -8.570 19.482 1.609 1.00 36.41 88 ILE A CA 1
ATOM 705 C C . ILE A 1 88 ? -8.894 20.997 1.589 1.00 36.41 88 ILE A C 1
ATOM 707 O O . ILE A 1 88 ? -9.690 21.448 0.773 1.00 36.41 88 ILE A O 1
ATOM 711 N N . ASN A 1 89 ? -8.245 21.832 2.410 1.00 36.91 89 ASN A N 1
ATOM 712 C CA . ASN A 1 89 ? -8.608 23.256 2.523 1.00 36.91 89 ASN A CA 1
ATOM 713 C C . ASN A 1 89 ? -7.708 24.266 1.785 1.00 36.91 89 ASN A C 1
ATOM 715 O O . ASN A 1 89 ? -7.902 25.464 1.980 1.00 36.91 89 ASN A O 1
ATOM 719 N N . SER A 1 90 ? -6.788 23.847 0.910 1.00 33.75 90 SER A N 1
ATOM 720 C CA . SER A 1 90 ? -5.816 24.786 0.317 1.00 33.75 90 SER A CA 1
ATOM 721 C C . SER A 1 90 ? -5.694 24.726 -1.205 1.00 33.75 90 SER A C 1
ATOM 723 O O . SER A 1 90 ? -4.588 24.821 -1.711 1.00 33.75 90 SER A O 1
ATOM 725 N N . VAL A 1 91 ? -6.787 24.594 -1.962 1.00 31.56 91 VAL A N 1
ATOM 726 C CA . VAL A 1 91 ? -6.759 24.961 -3.392 1.00 31.56 91 VAL A CA 1
ATOM 727 C C . VAL A 1 91 ? -8.088 25.608 -3.777 1.00 31.56 91 VAL A C 1
ATOM 729 O O . VAL A 1 91 ? -9.010 24.959 -4.270 1.00 31.56 91 VAL A O 1
ATOM 732 N N . LYS A 1 92 ? -8.198 26.921 -3.547 1.00 33.94 92 LYS A N 1
ATOM 733 C CA . LYS A 1 92 ? -9.091 27.749 -4.360 1.00 33.94 92 LYS A CA 1
ATOM 734 C C . LYS A 1 92 ? -8.452 27.843 -5.744 1.00 33.94 92 LYS A C 1
ATOM 736 O O . LYS A 1 92 ? -7.350 28.359 -5.882 1.00 33.94 92 LYS A O 1
ATOM 741 N N . LYS A 1 93 ? -9.147 27.291 -6.737 1.00 34.59 93 LYS A N 1
ATOM 742 C CA . LYS A 1 93 ? -8.918 27.549 -8.157 1.00 34.59 93 LYS A CA 1
ATOM 743 C C . LYS A 1 93 ? -9.074 29.049 -8.401 1.00 34.59 93 LYS A C 1
ATOM 745 O O . LYS A 1 93 ? -10.184 29.558 -8.274 1.00 34.59 93 LYS A O 1
ATOM 750 N N . GLU A 1 94 ? -7.992 29.719 -8.768 1.00 29.75 94 GLU A N 1
ATOM 751 C CA . GLU A 1 94 ? -8.076 30.933 -9.573 1.00 29.75 94 GLU A CA 1
ATOM 752 C C . GLU A 1 94 ? -7.735 30.564 -11.014 1.00 29.75 94 GLU A C 1
ATOM 754 O O . GLU A 1 94 ? -6.703 29.966 -11.321 1.00 29.75 94 GLU A O 1
ATOM 759 N N . GLU A 1 95 ? -8.707 30.831 -11.877 1.00 30.70 95 GLU A N 1
ATOM 760 C CA . GLU A 1 95 ? -8.693 30.594 -13.308 1.00 30.70 95 GLU A CA 1
ATOM 761 C C . GLU A 1 95 ? -7.721 31.574 -13.975 1.00 30.70 95 GLU A C 1
ATOM 763 O O . GLU A 1 95 ? -7.960 32.781 -14.010 1.00 30.70 95 GLU A O 1
ATOM 768 N N . VAL A 1 96 ? -6.626 31.062 -14.538 1.00 30.30 96 VAL A N 1
ATOM 769 C CA . VAL A 1 96 ? -5.746 31.864 -15.394 1.00 30.30 96 VAL A CA 1
ATOM 770 C C . VAL A 1 96 ? -6.393 31.971 -16.773 1.00 30.30 96 VAL A C 1
ATOM 772 O O . VAL A 1 96 ? -6.490 30.995 -17.520 1.00 30.30 96 VAL A O 1
ATOM 775 N N . LYS A 1 97 ? -6.855 33.182 -17.099 1.00 33.91 97 LYS A N 1
ATOM 776 C CA . LYS A 1 97 ? -7.298 33.580 -18.437 1.00 33.91 97 LYS A CA 1
ATOM 777 C C . LYS A 1 97 ? -6.171 33.345 -19.450 1.00 33.91 97 LYS A C 1
ATOM 779 O O . LYS A 1 97 ? -5.080 33.889 -19.307 1.00 33.91 97 LYS A O 1
ATOM 784 N N . LYS A 1 98 ? -6.465 32.564 -20.493 1.00 33.97 98 LYS A N 1
ATOM 785 C CA . LYS A 1 98 ? -5.669 32.492 -21.723 1.00 33.97 98 LYS A CA 1
ATOM 786 C C . LYS A 1 98 ? -5.744 33.839 -22.440 1.00 33.97 98 LYS A C 1
ATOM 788 O O . LYS A 1 98 ? -6.784 34.152 -23.011 1.00 33.97 98 LYS A O 1
ATOM 793 N N . ASN A 1 99 ? -4.641 34.576 -22.456 1.00 29.73 99 ASN A N 1
ATOM 794 C CA . ASN A 1 99 ? -4.378 35.539 -23.515 1.00 29.73 99 ASN A CA 1
ATOM 795 C C . ASN A 1 99 ? -3.402 34.877 -24.490 1.00 29.73 99 ASN A C 1
ATOM 797 O O . ASN A 1 99 ? -2.261 34.581 -24.140 1.00 29.73 99 ASN A O 1
ATOM 801 N N . ASN A 1 100 ? -3.913 34.580 -25.684 1.00 42.00 100 ASN A N 1
ATOM 802 C CA . ASN A 1 100 ? -3.105 34.366 -26.874 1.00 42.00 100 ASN A CA 1
ATOM 803 C C . ASN A 1 100 ? -2.408 35.689 -27.190 1.00 42.00 100 ASN A C 1
ATOM 805 O O . ASN A 1 100 ? -3.109 36.688 -27.291 1.00 42.00 100 ASN A O 1
ATOM 809 N N . ASP A 1 101 ? -1.080 35.676 -27.284 1.00 40.81 101 ASP A N 1
ATOM 810 C CA . ASP A 1 101 ? -0.290 36.458 -28.246 1.00 40.81 101 ASP A CA 1
ATOM 811 C C . ASP A 1 101 ? 1.197 36.241 -27.955 1.00 40.81 101 ASP A C 1
ATOM 813 O O . ASP A 1 101 ? 1.782 36.883 -27.087 1.00 40.81 101 ASP A O 1
ATOM 817 N N . LEU A 1 102 ? 1.812 35.311 -28.686 1.00 37.62 102 LEU A N 1
ATOM 818 C CA . LEU A 1 102 ? 3.261 35.264 -28.869 1.00 37.62 102 LEU A CA 1
ATOM 819 C C . LEU A 1 102 ? 3.546 34.853 -30.316 1.00 37.62 102 LEU A C 1
ATOM 821 O O . LEU A 1 102 ? 3.825 33.695 -30.620 1.00 37.62 102 LEU A O 1
ATOM 825 N N . GLU A 1 103 ? 3.475 35.832 -31.217 1.00 45.59 103 GLU A N 1
ATOM 826 C CA . GLU A 1 103 ? 4.352 35.841 -32.384 1.00 45.59 103 GLU A CA 1
ATOM 827 C C . GLU A 1 103 ? 5.788 36.045 -31.881 1.00 45.59 103 GLU A C 1
ATOM 829 O O . GLU A 1 103 ? 6.136 37.094 -31.342 1.00 45.59 103 GLU A O 1
ATOM 834 N N . GLY A 1 104 ? 6.628 35.022 -32.024 1.00 33.34 104 GLY A N 1
ATOM 835 C CA . GLY A 1 104 ? 8.008 35.046 -31.551 1.00 33.34 104 GLY A CA 1
ATOM 836 C C . GLY A 1 104 ? 8.880 34.153 -32.417 1.00 33.34 104 GLY A C 1
ATOM 837 O O . GLY A 1 104 ? 8.874 32.938 -32.275 1.00 33.34 104 GLY A O 1
ATOM 838 N N . LYS A 1 105 ? 9.578 34.798 -33.349 1.00 38.25 105 LYS A N 1
ATOM 839 C CA . LYS A 1 105 ? 10.561 34.285 -34.310 1.00 38.25 105 LYS A CA 1
ATOM 840 C C . LYS A 1 105 ? 11.315 33.027 -33.856 1.00 38.25 105 LYS A C 1
ATOM 842 O O . LYS A 1 105 ? 11.920 32.994 -32.790 1.00 38.25 105 LYS A O 1
ATOM 847 N N . SER A 1 106 ? 11.368 32.047 -34.754 1.00 50.25 106 SER A N 1
ATOM 848 C CA . SER A 1 106 ? 12.308 30.931 -34.726 1.00 50.25 106 SER A CA 1
ATOM 849 C C . SER A 1 106 ? 13.750 31.446 -34.722 1.00 50.25 106 SER A C 1
ATOM 851 O O . SER A 1 106 ? 14.257 31.891 -35.753 1.00 50.25 106 SER A O 1
ATOM 853 N N . ILE A 1 107 ? 14.410 31.359 -33.574 1.00 44.75 107 ILE A N 1
ATOM 854 C CA . ILE A 1 107 ? 15.865 31.409 -33.473 1.00 44.75 107 ILE A CA 1
ATOM 855 C C . ILE A 1 107 ? 16.250 30.144 -32.713 1.00 44.75 107 ILE A C 1
ATOM 857 O O . ILE A 1 107 ? 16.178 30.087 -31.489 1.00 44.75 107 ILE A O 1
ATOM 861 N N . ILE A 1 108 ? 16.581 29.089 -33.456 1.00 57.66 108 ILE A N 1
ATOM 862 C CA . ILE A 1 108 ? 17.318 27.957 -32.896 1.00 57.66 108 ILE A CA 1
ATOM 863 C C . ILE A 1 108 ? 18.755 28.462 -32.780 1.00 57.66 108 ILE A C 1
ATOM 865 O O . ILE A 1 108 ? 19.562 28.296 -33.689 1.00 57.66 108 ILE A O 1
ATOM 869 N N . GLU A 1 109 ? 19.033 29.193 -31.705 1.00 56.06 109 GLU A N 1
ATOM 870 C CA . GLU A 1 109 ? 20.400 29.367 -31.239 1.00 56.06 109 GLU A CA 1
ATOM 871 C C . GLU A 1 109 ? 20.882 27.990 -30.790 1.00 56.06 109 GLU A C 1
ATOM 873 O O . GLU A 1 109 ? 20.217 27.301 -30.013 1.00 56.06 109 GLU A O 1
ATOM 878 N N . GLU A 1 110 ? 22.018 27.566 -31.330 1.00 59.84 110 GLU A N 1
ATOM 879 C CA . GLU A 1 110 ? 22.747 26.396 -30.868 1.00 59.84 110 GLU A CA 1
ATOM 880 C C . GLU A 1 110 ? 23.198 26.699 -29.431 1.00 59.84 110 GLU A C 1
ATOM 882 O O . GLU A 1 110 ? 24.237 27.312 -29.196 1.00 59.84 110 GLU A O 1
ATOM 887 N N . GLN A 1 111 ? 22.337 26.389 -28.458 1.00 64.12 111 GLN A N 1
ATOM 888 C CA . GLN A 1 111 ? 22.613 26.587 -27.040 1.00 64.12 111 GLN A CA 1
ATOM 889 C C . GLN A 1 111 ? 23.726 25.620 -26.634 1.00 64.12 111 GLN A C 1
ATOM 891 O O . GLN A 1 111 ? 23.487 24.467 -26.274 1.00 64.12 111 GLN A O 1
ATOM 896 N N . VAL A 1 112 ? 24.967 26.086 -26.739 1.00 76.69 112 VAL A N 1
ATOM 897 C CA . VAL A 1 112 ? 26.132 25.382 -26.214 1.00 76.69 112 VAL A CA 1
ATOM 898 C C . VAL A 1 112 ? 26.110 25.542 -24.698 1.00 76.69 112 VAL A C 1
ATOM 900 O O . VAL A 1 112 ? 26.191 26.658 -24.188 1.00 76.69 112 VAL A O 1
ATOM 903 N N . LEU A 1 113 ? 25.980 24.419 -23.987 1.00 80.25 113 LEU A N 1
ATOM 904 C CA . LEU A 1 113 ? 26.033 24.383 -22.525 1.00 80.25 113 LEU A CA 1
ATOM 905 C C . LEU A 1 113 ? 27.321 25.048 -22.028 1.00 80.25 113 LEU A C 1
ATOM 907 O O . LEU A 1 113 ? 28.416 24.784 -22.533 1.00 80.25 113 LEU A O 1
ATOM 911 N N . THR A 1 114 ? 27.191 25.889 -21.012 1.00 88.00 114 THR A N 1
ATOM 912 C CA . THR A 1 114 ? 28.319 26.530 -20.339 1.00 88.00 114 THR A CA 1
ATOM 913 C C . THR A 1 114 ? 29.168 25.502 -19.586 1.00 88.00 114 THR A C 1
ATOM 915 O O . THR A 1 114 ? 28.704 24.425 -19.204 1.00 88.00 114 THR A O 1
ATOM 918 N N . SER A 1 115 ? 30.435 25.833 -19.321 1.00 81.56 115 SER A N 1
ATOM 919 C CA . SER A 1 115 ? 31.338 24.958 -18.560 1.00 81.56 115 SER A CA 1
ATOM 920 C C . SER A 1 115 ? 30.792 24.602 -17.170 1.00 81.56 115 SER A C 1
ATOM 922 O O . SER A 1 115 ? 30.990 23.480 -16.713 1.00 81.56 115 SER A O 1
ATOM 924 N N . GLU A 1 116 ? 30.074 25.522 -16.519 1.00 85.38 116 GLU A N 1
ATOM 925 C CA . GLU A 1 116 ? 29.436 25.296 -15.214 1.00 85.38 116 GLU A CA 1
ATOM 926 C C . GLU A 1 116 ? 28.258 24.315 -15.304 1.00 85.38 116 GLU A C 1
ATOM 928 O O . GLU A 1 116 ? 28.106 23.437 -14.450 1.00 85.38 116 GLU A O 1
ATOM 933 N N . GLU A 1 117 ? 27.454 24.398 -16.366 1.00 83.88 117 GLU A N 1
ATOM 934 C CA . GLU A 1 117 ? 26.375 23.438 -16.633 1.00 83.88 117 GLU A CA 1
ATOM 935 C C . GLU A 1 117 ? 26.932 22.048 -16.953 1.00 83.88 117 GLU A C 1
ATOM 937 O O . GLU A 1 117 ? 26.412 21.041 -16.468 1.00 83.88 117 GLU A O 1
ATOM 942 N N . ILE A 1 118 ? 28.030 21.976 -17.711 1.00 86.12 118 ILE A N 1
ATOM 943 C CA . ILE A 1 118 ? 28.733 20.719 -17.998 1.00 86.12 118 ILE A CA 1
ATOM 944 C C . ILE A 1 118 ? 29.291 20.100 -16.709 1.00 86.12 118 ILE A C 1
ATOM 946 O O . ILE A 1 118 ? 29.185 18.886 -16.517 1.00 86.12 118 ILE A O 1
ATOM 950 N N . GLU A 1 119 ? 29.880 20.901 -15.820 1.00 88.69 119 GLU A N 1
ATOM 951 C CA . GLU A 1 119 ? 30.391 20.431 -14.527 1.00 88.69 119 GLU A CA 1
ATOM 952 C C . GLU A 1 119 ? 29.244 19.909 -13.646 1.00 88.69 119 GLU A C 1
ATOM 954 O O . GLU A 1 119 ? 29.315 18.793 -13.127 1.00 88.69 119 GLU A O 1
ATOM 959 N N . SER A 1 120 ? 28.131 20.644 -13.593 1.00 86.00 120 SER A N 1
ATOM 960 C CA . SER A 1 120 ? 26.914 20.245 -12.876 1.00 86.00 120 SER A CA 1
ATOM 961 C C . SER A 1 120 ? 26.331 18.931 -13.417 1.00 86.00 120 SER A C 1
ATOM 963 O O . SER A 1 120 ? 25.976 18.031 -12.654 1.00 86.00 120 SER A O 1
ATOM 965 N N . LEU A 1 121 ? 26.295 18.759 -14.743 1.00 84.38 121 LEU A N 1
ATOM 966 C CA . LEU A 1 121 ? 25.876 17.512 -15.392 1.00 84.38 121 LEU A CA 1
ATOM 967 C C . LEU A 1 121 ? 26.816 16.346 -15.064 1.00 84.38 121 LEU A C 1
ATOM 969 O O . LEU A 1 121 ? 26.352 15.225 -14.845 1.00 84.38 121 LEU A O 1
ATOM 973 N N . LYS A 1 122 ? 28.131 16.582 -14.986 1.00 85.50 122 LYS A N 1
ATOM 974 C CA . LYS A 1 122 ? 29.103 15.557 -14.570 1.00 85.50 122 LYS A CA 1
ATOM 975 C C . LYS A 1 122 ? 28.913 15.155 -13.111 1.00 85.50 122 LYS A C 1
ATOM 977 O O . LYS A 1 122 ? 29.031 13.968 -12.798 1.00 85.50 122 LYS A O 1
ATOM 982 N N . GLU A 1 123 ? 28.632 16.101 -12.220 1.00 83.62 123 GLU A N 1
ATOM 983 C CA . GLU A 1 123 ? 28.317 15.804 -10.820 1.00 83.62 123 GLU A CA 1
ATOM 984 C C . GLU A 1 123 ? 27.032 14.985 -10.697 1.00 83.62 123 GLU A C 1
ATOM 986 O O . GLU A 1 123 ? 27.029 13.939 -10.041 1.00 83.62 123 GLU A O 1
ATOM 991 N N . LEU A 1 124 ? 25.978 15.372 -11.416 1.00 79.38 124 LEU A N 1
ATOM 992 C CA . LEU A 1 124 ? 24.740 14.598 -11.490 1.00 79.38 124 LEU A CA 1
ATOM 993 C C . LEU A 1 124 ? 24.981 13.190 -12.046 1.00 79.38 124 LEU A C 1
ATOM 995 O O . LEU A 1 124 ? 24.480 12.218 -11.483 1.00 79.38 124 LEU A O 1
ATOM 999 N N . ALA A 1 125 ? 25.807 13.041 -13.083 1.00 78.31 125 ALA A N 1
ATOM 1000 C CA . ALA A 1 125 ? 26.167 11.735 -13.628 1.00 78.31 125 ALA A CA 1
ATOM 1001 C C . ALA A 1 125 ? 26.947 10.869 -12.620 1.00 78.31 125 ALA A C 1
ATOM 1003 O O . ALA A 1 125 ? 26.769 9.650 -12.582 1.00 78.31 125 ALA A O 1
ATOM 1004 N N . LYS A 1 126 ? 27.795 11.465 -11.770 1.00 79.50 126 LYS A N 1
ATOM 1005 C CA . LYS A 1 126 ? 28.463 10.744 -10.670 1.00 79.50 126 LYS A CA 1
ATOM 1006 C C . LYS A 1 126 ? 27.459 10.276 -9.615 1.00 79.50 126 LYS A C 1
ATOM 1008 O O . LYS A 1 126 ? 27.565 9.142 -9.155 1.00 79.50 126 LYS A O 1
ATOM 1013 N N . ILE A 1 127 ? 26.477 11.108 -9.267 1.00 75.06 127 ILE A N 1
ATOM 1014 C CA . ILE A 1 127 ? 25.393 10.741 -8.343 1.00 75.06 127 ILE A CA 1
ATOM 1015 C C . ILE A 1 127 ? 24.537 9.621 -8.945 1.00 75.06 127 ILE A C 1
ATOM 1017 O O . ILE A 1 127 ? 24.211 8.662 -8.249 1.00 75.06 127 ILE A O 1
ATOM 1021 N N . TYR A 1 128 ? 24.250 9.688 -10.246 1.00 67.94 128 TYR A N 1
ATOM 1022 C CA . TYR A 1 128 ? 23.533 8.650 -10.987 1.00 67.94 128 TYR A CA 1
ATOM 1023 C C . TYR A 1 128 ? 24.286 7.311 -10.983 1.00 67.94 128 TYR A C 1
ATOM 1025 O O . TYR A 1 128 ? 23.691 6.250 -10.859 1.00 67.94 128 TYR A O 1
ATOM 1033 N N . LYS A 1 129 ? 25.624 7.317 -11.017 1.00 70.56 129 LYS A N 1
ATOM 1034 C CA . LYS A 1 129 ? 26.417 6.080 -10.880 1.00 70.56 129 LYS A CA 1
ATOM 1035 C C . LYS A 1 129 ? 26.284 5.405 -9.506 1.00 70.56 129 LYS A C 1
ATOM 1037 O O . LYS A 1 129 ? 26.720 4.264 -9.355 1.00 70.56 129 LYS A O 1
ATOM 1042 N N . ASN A 1 130 ? 25.684 6.053 -8.504 1.00 71.44 130 ASN A N 1
ATOM 1043 C CA . ASN A 1 130 ? 25.408 5.419 -7.220 1.00 71.44 130 ASN A CA 1
ATOM 1044 C C . ASN A 1 130 ? 24.261 4.398 -7.348 1.00 71.44 130 ASN A C 1
ATOM 1046 O O . ASN A 1 130 ? 23.120 4.752 -7.645 1.00 71.44 130 ASN A O 1
ATOM 1050 N N . SER A 1 131 ? 24.560 3.131 -7.044 1.00 62.12 131 SER A N 1
ATOM 1051 C CA . SER A 1 131 ? 23.621 1.997 -7.122 1.00 62.12 131 SER A CA 1
ATOM 1052 C C . SER A 1 131 ? 22.276 2.230 -6.424 1.00 62.12 131 SER A C 1
ATOM 1054 O O . SER A 1 131 ? 21.244 1.768 -6.905 1.00 62.12 131 SER A O 1
ATOM 1056 N N . HIS A 1 132 ? 22.256 2.980 -5.318 1.00 63.44 132 HIS A N 1
ATOM 1057 C CA . HIS A 1 132 ? 21.017 3.263 -4.601 1.00 63.44 132 HIS A CA 1
ATOM 1058 C C . HIS A 1 132 ? 20.123 4.265 -5.324 1.00 63.44 132 HIS A C 1
ATOM 1060 O O . HIS A 1 132 ? 18.910 4.134 -5.228 1.00 63.44 132 HIS A O 1
ATOM 1066 N N . VAL A 1 133 ? 20.699 5.260 -6.002 1.00 63.81 133 VAL A N 1
ATOM 1067 C CA . VAL A 1 133 ? 19.944 6.282 -6.743 1.00 63.81 133 VAL A CA 1
ATOM 1068 C C . VAL A 1 133 ? 19.326 5.659 -7.993 1.00 63.81 133 VAL A C 1
ATOM 1070 O O . VAL A 1 133 ? 18.155 5.912 -8.263 1.00 63.81 133 VAL A O 1
ATOM 1073 N N . ASN A 1 134 ? 20.055 4.755 -8.656 1.00 74.69 134 ASN A N 1
ATOM 1074 C CA . ASN A 1 134 ? 19.544 3.990 -9.795 1.00 74.69 134 ASN A CA 1
ATOM 1075 C C . ASN A 1 134 ? 18.254 3.245 -9.461 1.00 74.69 134 ASN A C 1
ATOM 1077 O O . ASN A 1 134 ? 17.262 3.438 -10.147 1.00 74.69 134 ASN A O 1
ATOM 1081 N N . LEU A 1 135 ? 18.200 2.525 -8.336 1.00 83.25 135 LEU A N 1
ATOM 1082 C CA . LEU A 1 135 ? 16.998 1.767 -7.980 1.00 83.25 135 LEU A CA 1
ATOM 1083 C C . LEU A 1 135 ? 15.736 2.643 -7.841 1.00 83.25 135 LEU A C 1
ATOM 1085 O O . LEU A 1 135 ? 14.653 2.225 -8.241 1.00 83.25 135 LEU A O 1
ATOM 1089 N N . PHE A 1 136 ? 15.839 3.852 -7.275 1.00 82.00 136 PHE A N 1
ATOM 1090 C CA . PHE A 1 136 ? 14.680 4.755 -7.166 1.00 82.00 136 PHE A CA 1
ATOM 1091 C C . PHE A 1 136 ? 14.227 5.275 -8.521 1.00 82.00 136 PHE A C 1
ATOM 1093 O O . PHE A 1 136 ? 13.028 5.412 -8.755 1.00 82.00 136 PHE A O 1
ATOM 1100 N N . ILE A 1 137 ? 15.190 5.570 -9.386 1.00 82.75 137 ILE A N 1
ATOM 1101 C CA . ILE A 1 137 ? 14.941 6.051 -10.736 1.00 82.75 137 ILE A CA 1
ATOM 1102 C C . ILE A 1 137 ? 14.280 4.942 -11.562 1.00 82.75 137 ILE A C 1
ATOM 1104 O O . ILE A 1 137 ? 13.224 5.167 -12.148 1.00 82.75 137 ILE A O 1
ATOM 1108 N N . ASP A 1 138 ? 14.823 3.729 -11.514 1.00 84.81 138 ASP A N 1
ATOM 1109 C CA . ASP A 1 138 ? 14.290 2.552 -12.202 1.00 84.81 138 ASP A CA 1
ATOM 1110 C C . ASP A 1 138 ? 12.842 2.261 -11.772 1.00 84.81 138 ASP A C 1
ATOM 1112 O O . ASP A 1 138 ? 11.959 2.050 -12.604 1.00 84.81 138 ASP A O 1
ATOM 1116 N N . LEU A 1 139 ? 12.557 2.356 -10.469 1.00 85.81 139 LEU A N 1
ATOM 1117 C CA . LEU A 1 139 ? 11.201 2.214 -9.936 1.00 85.81 139 LEU A CA 1
ATOM 1118 C C . LEU A 1 139 ? 10.254 3.352 -10.345 1.00 85.81 139 LEU A C 1
ATOM 1120 O O . LEU A 1 139 ? 9.053 3.115 -10.460 1.00 85.81 139 LEU A O 1
ATOM 1124 N N . ALA A 1 140 ? 10.756 4.573 -10.543 1.00 83.06 140 ALA A N 1
ATOM 1125 C CA . ALA A 1 140 ? 9.952 5.708 -10.998 1.00 83.06 140 ALA A CA 1
ATOM 1126 C C . ALA A 1 140 ? 9.581 5.603 -12.486 1.00 83.06 140 ALA A C 1
ATOM 1128 O O . ALA A 1 140 ? 8.537 6.112 -12.888 1.00 83.06 140 ALA A O 1
ATOM 1129 N N . TYR A 1 141 ? 10.405 4.917 -13.286 1.00 80.94 141 TYR A N 1
ATOM 1130 C CA . TYR A 1 141 ? 10.136 4.640 -14.699 1.00 80.94 141 TYR A CA 1
ATOM 1131 C C . TYR A 1 141 ? 9.191 3.460 -14.938 1.00 80.94 141 TYR A C 1
ATOM 1133 O O . TYR A 1 141 ? 8.810 3.213 -16.087 1.00 80.94 141 TYR A O 1
ATOM 1141 N N . LEU A 1 142 ? 8.787 2.737 -13.888 1.00 82.12 142 LEU A N 1
ATOM 1142 C CA . LEU A 1 142 ? 7.698 1.776 -14.011 1.00 82.12 142 LEU A CA 1
ATOM 1143 C C . LEU A 1 142 ? 6.423 2.498 -14.474 1.00 82.12 142 LEU A C 1
ATOM 1145 O O . LEU A 1 142 ? 6.143 3.598 -13.995 1.00 82.12 142 LEU A O 1
ATOM 1149 N N . PRO A 1 143 ? 5.624 1.898 -15.374 1.00 70.25 143 PRO A N 1
ATOM 1150 C CA . PRO A 1 143 ? 4.407 2.514 -15.893 1.00 70.25 143 PRO A CA 1
ATOM 1151 C C . PRO A 1 143 ? 3.396 2.741 -14.757 1.00 70.25 143 PRO A C 1
ATOM 1153 O O . PRO A 1 143 ? 2.644 1.848 -14.369 1.00 70.25 143 PRO A O 1
ATOM 1156 N N . TYR A 1 144 ? 3.413 3.950 -14.191 1.00 60.75 144 TYR A N 1
ATOM 1157 C CA . TYR A 1 144 ? 2.721 4.291 -12.945 1.00 60.75 144 TYR A CA 1
ATOM 1158 C C . TYR A 1 144 ? 1.205 4.478 -13.122 1.00 60.75 144 TYR A C 1
ATOM 1160 O O . TYR A 1 144 ? 0.454 4.435 -12.149 1.00 60.75 144 TYR A O 1
ATOM 1168 N N . GLU A 1 145 ? 0.732 4.662 -14.355 1.00 56.81 145 GLU A N 1
ATOM 1169 C CA . GLU A 1 145 ? -0.618 5.176 -14.631 1.00 56.81 145 GLU A CA 1
ATOM 1170 C C . GLU A 1 145 ? -1.663 4.097 -14.966 1.00 56.81 145 GLU A C 1
ATOM 1172 O O . GLU A 1 145 ? -2.829 4.410 -15.202 1.00 56.81 145 GLU A O 1
ATOM 1177 N N . GLY A 1 146 ? -1.278 2.818 -14.959 1.00 63.62 146 GLY A N 1
ATOM 1178 C CA . GLY A 1 146 ? -2.179 1.707 -15.266 1.00 63.62 146 GLY A CA 1
ATOM 1179 C C . GLY A 1 146 ? -2.919 1.141 -14.051 1.00 63.62 146 GLY A C 1
ATOM 1180 O O . GLY A 1 146 ? -2.404 1.097 -12.930 1.00 63.62 146 GLY A O 1
ATOM 1181 N N . ASP A 1 147 ? -4.120 0.608 -14.280 1.00 73.62 147 ASP A N 1
ATOM 1182 C CA . ASP A 1 147 ? -4.798 -0.238 -13.300 1.00 73.62 147 ASP A CA 1
ATOM 1183 C C . ASP A 1 147 ? -3.928 -1.458 -12.957 1.00 73.62 147 ASP A C 1
ATOM 1185 O O . ASP A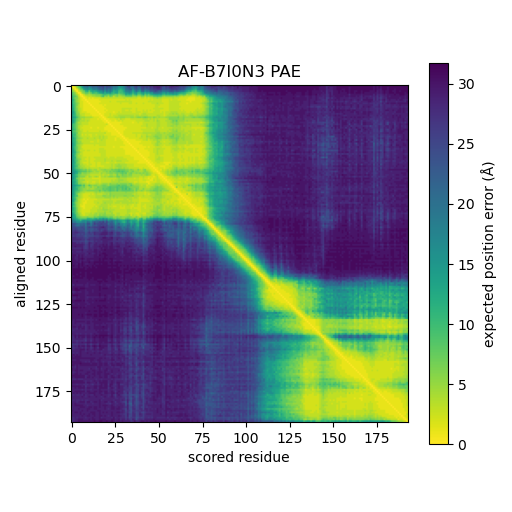 1 147 ? -3.689 -2.336 -13.788 1.00 73.62 147 ASP A O 1
ATOM 1189 N N . LYS A 1 148 ? -3.475 -1.555 -11.700 1.00 77.38 148 LYS A N 1
ATOM 1190 C CA . LYS A 1 148 ? -2.747 -2.742 -11.233 1.00 77.38 148 LYS A CA 1
ATOM 1191 C C . LYS A 1 148 ? -3.686 -3.940 -11.159 1.00 77.38 148 LYS A C 1
ATOM 1193 O O . LYS A 1 148 ? -4.629 -3.962 -10.361 1.00 77.38 148 LYS A O 1
ATOM 1198 N N . VAL A 1 149 ? -3.386 -4.973 -11.938 1.00 81.06 149 VAL A N 1
ATOM 1199 C CA . VAL A 1 149 ? -4.104 -6.248 -11.892 1.00 81.06 149 VAL A CA 1
ATOM 1200 C C . VAL A 1 149 ? -3.396 -7.194 -10.930 1.00 81.06 149 VAL A C 1
ATOM 1202 O O . VAL A 1 149 ? -2.201 -7.448 -11.048 1.00 81.06 149 VAL A O 1
ATOM 1205 N N . LYS A 1 150 ? -4.139 -7.764 -9.977 1.00 80.12 150 LYS A N 1
ATOM 1206 C CA . LYS A 1 150 ? -3.601 -8.803 -9.095 1.00 80.12 150 LYS A CA 1
ATOM 1207 C C . LYS A 1 150 ? -3.568 -10.130 -9.852 1.00 80.12 150 LYS A C 1
ATOM 1209 O O . LYS A 1 150 ? -4.619 -10.710 -10.123 1.00 80.12 150 LYS A O 1
ATOM 1214 N N . LYS A 1 151 ? -2.370 -10.611 -10.176 1.00 81.50 151 LYS A N 1
ATOM 1215 C CA . LYS A 1 151 ? -2.136 -11.943 -10.745 1.00 81.50 151 LYS A CA 1
ATOM 1216 C C . LYS A 1 151 ? -1.296 -12.768 -9.781 1.00 81.50 151 LYS A C 1
ATOM 1218 O O . LYS A 1 151 ? -0.430 -12.226 -9.102 1.00 81.50 151 LYS A O 1
ATOM 1223 N N . SER A 1 152 ? -1.594 -14.061 -9.698 1.00 84.44 152 SER A N 1
ATOM 1224 C CA . SER A 1 152 ? -0.737 -14.998 -8.978 1.00 84.44 152 SER A CA 1
ATOM 1225 C C . SER A 1 152 ? 0.321 -15.506 -9.942 1.00 84.44 152 SER A C 1
ATOM 1227 O O . SER A 1 152 ? -0.021 -15.933 -11.042 1.00 84.44 152 SER A O 1
ATOM 1229 N N . ILE A 1 153 ? 1.579 -15.447 -9.526 1.00 84.06 153 ILE A N 1
ATOM 1230 C CA . ILE A 1 153 ? 2.723 -15.958 -10.276 1.00 84.06 153 ILE A CA 1
ATOM 1231 C C . ILE A 1 153 ? 3.435 -16.939 -9.352 1.00 84.06 153 ILE A C 1
ATOM 1233 O O . ILE A 1 153 ? 3.622 -16.642 -8.171 1.00 84.06 153 ILE A O 1
ATOM 1237 N N . SER A 1 154 ? 3.790 -18.108 -9.875 1.00 87.56 154 SER A N 1
ATOM 1238 C CA . SER A 1 154 ? 4.643 -19.051 -9.159 1.00 87.56 154 SER A CA 1
ATOM 1239 C C . SER A 1 154 ? 6.090 -18.605 -9.313 1.00 87.56 154 SER A C 1
ATOM 1241 O O . SER A 1 154 ? 6.577 -18.458 -10.431 1.00 87.56 154 SER A O 1
ATOM 1243 N N . VAL A 1 155 ? 6.756 -18.374 -8.189 1.00 87.19 155 VAL A N 1
ATOM 1244 C CA . VAL A 1 155 ? 8.174 -18.022 -8.119 1.00 87.19 155 VAL A CA 1
ATOM 1245 C C . VAL A 1 155 ? 8.844 -19.060 -7.232 1.00 87.19 155 VAL A C 1
ATOM 1247 O O . VAL A 1 155 ? 8.217 -19.554 -6.292 1.00 87.19 155 VAL A O 1
ATOM 1250 N N . ASP A 1 156 ? 10.087 -19.406 -7.552 1.00 93.62 156 ASP A N 1
ATOM 1251 C CA . ASP A 1 156 ? 10.902 -20.259 -6.695 1.00 93.62 156 ASP A CA 1
ATOM 1252 C C . ASP A 1 156 ? 10.990 -19.685 -5.267 1.00 93.62 156 ASP A C 1
ATOM 1254 O O . ASP A 1 156 ? 11.048 -18.465 -5.077 1.00 93.62 156 ASP A O 1
ATOM 1258 N N . SER A 1 157 ? 10.951 -20.567 -4.266 1.00 91.75 157 SER A N 1
ATOM 1259 C CA . SER A 1 157 ? 10.893 -20.161 -2.859 1.00 91.75 157 SER A CA 1
ATOM 1260 C C . SER A 1 157 ? 12.147 -19.406 -2.429 1.00 91.75 157 SER A C 1
ATOM 1262 O O . SER A 1 157 ? 12.041 -18.413 -1.708 1.00 91.75 157 SER A O 1
ATOM 1264 N N . ASP A 1 158 ? 13.321 -19.845 -2.876 1.00 94.94 158 ASP A N 1
ATOM 1265 C CA . ASP A 1 158 ? 14.587 -19.234 -2.481 1.00 94.94 158 ASP A CA 1
ATOM 1266 C C . ASP A 1 158 ? 14.743 -17.877 -3.165 1.00 94.94 158 ASP A C 1
ATOM 1268 O O . ASP A 1 158 ? 15.033 -16.876 -2.508 1.00 94.94 158 ASP A O 1
ATOM 1272 N N . LEU A 1 159 ? 14.400 -17.804 -4.454 1.00 91.69 159 LEU A N 1
ATOM 1273 C CA . LEU A 1 159 ? 14.369 -16.536 -5.183 1.00 91.69 159 LEU A CA 1
ATOM 1274 C C . LEU A 1 159 ? 13.412 -15.526 -4.532 1.00 91.69 159 LEU A C 1
ATOM 1276 O O . LEU A 1 159 ? 13.720 -14.338 -4.419 1.00 91.69 159 LEU A O 1
ATOM 1280 N N . TYR A 1 160 ? 12.243 -15.982 -4.085 1.00 90.19 160 TYR A N 1
ATOM 1281 C CA . TYR A 1 160 ? 11.283 -15.127 -3.396 1.00 90.19 160 TYR A CA 1
ATOM 1282 C C . TYR A 1 160 ? 11.836 -14.580 -2.068 1.00 90.19 160 TYR A C 1
ATOM 1284 O O . TYR A 1 160 ? 11.651 -13.396 -1.769 1.00 90.19 160 TYR A O 1
ATOM 1292 N N . LEU A 1 161 ? 12.543 -15.410 -1.294 1.00 92.88 161 LEU A N 1
ATOM 1293 C CA . LEU A 1 161 ? 13.206 -14.993 -0.053 1.00 92.88 161 LEU A CA 1
ATOM 1294 C C . LEU A 1 161 ? 14.346 -14.002 -0.312 1.00 92.88 161 LEU A C 1
ATOM 1296 O O . LEU A 1 161 ? 14.526 -13.060 0.463 1.00 92.88 161 LEU A O 1
ATOM 1300 N N . ASP A 1 162 ? 15.082 -14.157 -1.410 1.00 93.69 162 ASP A N 1
ATOM 1301 C CA . ASP A 1 162 ? 16.123 -13.207 -1.802 1.00 93.69 162 ASP A CA 1
ATOM 1302 C C . ASP A 1 162 ? 15.543 -11.821 -2.109 1.00 93.69 162 ASP A C 1
ATOM 1304 O O . ASP A 1 162 ? 16.090 -10.806 -1.664 1.00 93.69 162 ASP A O 1
ATOM 1308 N N . PHE A 1 163 ? 14.387 -11.755 -2.781 1.00 92.69 163 PHE A N 1
ATOM 1309 C CA . PHE A 1 163 ? 13.664 -10.495 -2.979 1.00 92.69 163 PHE A CA 1
ATOM 1310 C C . PHE A 1 163 ? 13.197 -9.868 -1.660 1.00 92.69 163 PHE A C 1
ATOM 1312 O O . PHE A 1 163 ? 13.248 -8.642 -1.522 1.00 92.69 163 PHE A O 1
ATOM 1319 N N . GLU A 1 164 ? 12.755 -10.669 -0.684 1.00 90.81 164 GLU A N 1
ATOM 1320 C CA . GLU A 1 164 ? 12.420 -10.168 0.656 1.00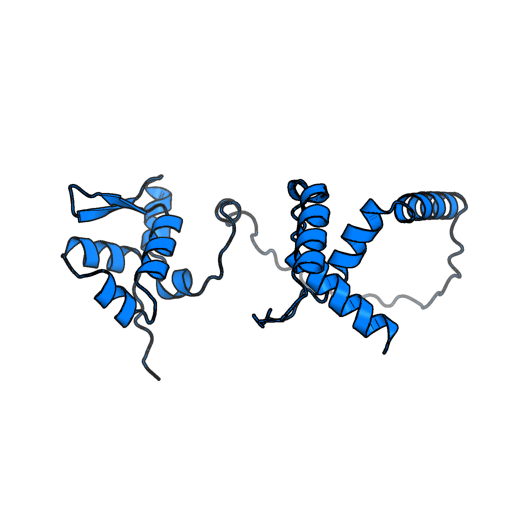 90.81 164 GLU A CA 1
ATOM 1321 C C . GLU A 1 164 ? 13.638 -9.565 1.355 1.00 90.81 164 GLU A C 1
ATOM 1323 O O . GLU A 1 164 ? 13.611 -8.387 1.718 1.00 90.81 164 GLU A O 1
ATOM 1328 N N . ARG A 1 165 ? 14.734 -10.323 1.457 1.00 93.31 165 ARG A N 1
ATOM 1329 C CA . ARG A 1 165 ? 15.983 -9.874 2.094 1.00 93.31 165 ARG A CA 1
ATOM 1330 C C . ARG A 1 165 ? 16.572 -8.641 1.419 1.00 93.31 165 ARG A C 1
ATOM 1332 O O . ARG A 1 165 ? 17.155 -7.775 2.073 1.00 93.31 165 ARG A O 1
ATOM 1339 N N . PHE A 1 166 ? 16.447 -8.544 0.098 1.00 91.00 166 PHE A N 1
ATOM 1340 C CA . PHE A 1 166 ? 16.879 -7.358 -0.627 1.00 91.00 166 PHE A CA 1
ATOM 1341 C C . PHE A 1 166 ? 16.001 -6.147 -0.286 1.00 91.00 166 PHE A C 1
ATOM 1343 O O . PHE A 1 166 ? 16.536 -5.068 -0.024 1.00 91.00 166 PHE A O 1
ATOM 1350 N N . ALA A 1 167 ? 14.673 -6.312 -0.243 1.00 90.06 167 ALA A N 1
ATOM 1351 C CA . ALA A 1 167 ? 13.731 -5.236 0.069 1.00 90.06 167 ALA A CA 1
ATOM 1352 C C . ALA A 1 167 ? 13.900 -4.679 1.492 1.00 90.06 167 ALA A C 1
ATOM 1354 O O . ALA A 1 167 ? 13.770 -3.470 1.684 1.00 90.06 167 ALA A O 1
ATOM 1355 N N . GLU A 1 168 ? 14.251 -5.517 2.473 1.00 90.31 168 GLU A N 1
ATOM 1356 C CA . GLU A 1 168 ? 14.499 -5.103 3.867 1.00 90.31 168 GLU A CA 1
ATOM 1357 C C . GLU A 1 168 ? 15.533 -3.970 3.973 1.00 90.31 168 GLU A C 1
ATOM 1359 O O . GLU A 1 168 ? 15.369 -3.030 4.752 1.00 90.31 168 GLU A O 1
ATOM 1364 N N . ARG A 1 169 ? 16.558 -3.973 3.109 1.00 87.62 169 ARG A N 1
ATOM 1365 C CA . ARG A 1 169 ? 17.584 -2.911 3.057 1.00 87.62 169 ARG A CA 1
ATOM 1366 C C . ARG A 1 169 ? 17.005 -1.536 2.703 1.00 87.62 169 ARG A C 1
ATOM 1368 O O . ARG A 1 169 ? 17.632 -0.509 2.968 1.00 87.62 169 ARG A O 1
ATOM 1375 N N . TYR A 1 170 ? 15.815 -1.510 2.110 1.00 85.62 170 TYR A N 1
ATOM 1376 C CA . TYR A 1 170 ? 15.128 -0.323 1.612 1.00 85.62 170 TYR A CA 1
ATOM 1377 C C . TYR A 1 170 ? 13.776 -0.078 2.293 1.00 85.62 170 TYR A C 1
ATOM 1379 O O . TYR A 1 170 ? 13.043 0.818 1.871 1.00 85.62 170 TYR A O 1
ATOM 1387 N N . GLU A 1 171 ? 13.459 -0.802 3.370 1.00 79.62 171 GLU A N 1
ATOM 1388 C CA . GLU A 1 171 ? 12.167 -0.718 4.064 1.00 79.62 171 GLU A CA 1
ATOM 1389 C C . GLU A 1 171 ? 11.839 0.722 4.495 1.00 79.62 171 GLU A C 1
ATOM 1391 O O . GLU A 1 171 ? 10.748 1.232 4.235 1.00 79.62 171 GLU A O 1
ATOM 1396 N N . LYS A 1 172 ? 12.830 1.440 5.045 1.00 82.25 172 LYS A N 1
ATOM 1397 C CA . LYS A 1 172 ? 12.700 2.858 5.443 1.00 82.25 172 LYS A CA 1
ATOM 1398 C C . LYS A 1 172 ? 12.337 3.791 4.286 1.00 82.25 172 LYS A C 1
ATOM 1400 O O . LYS A 1 172 ? 11.827 4.883 4.517 1.00 82.25 172 LYS A O 1
ATOM 1405 N N . LYS A 1 173 ? 12.624 3.380 3.052 1.00 80.75 173 LYS A N 1
ATOM 1406 C CA . LYS A 1 173 ? 12.360 4.134 1.824 1.00 80.75 173 LYS A CA 1
ATOM 1407 C C . LYS A 1 173 ? 11.079 3.666 1.120 1.00 80.75 173 LYS A C 1
ATOM 1409 O O . LYS A 1 173 ? 10.756 4.171 0.051 1.00 80.75 173 LYS A O 1
ATOM 1414 N N . GLY A 1 174 ? 10.339 2.728 1.717 1.00 82.50 174 GLY A N 1
ATOM 1415 C CA . GLY A 1 174 ? 9.044 2.268 1.219 1.00 82.50 174 GLY A CA 1
ATOM 1416 C C . GLY A 1 174 ? 9.111 1.408 -0.043 1.00 82.50 174 GLY A C 1
ATOM 1417 O O . GLY A 1 174 ? 8.086 1.254 -0.704 1.00 82.50 174 GLY A O 1
ATOM 1418 N N . ILE A 1 175 ? 10.283 0.858 -0.383 1.00 87.19 175 ILE A N 1
ATOM 1419 C CA . ILE A 1 175 ? 10.419 -0.109 -1.478 1.00 87.19 175 ILE A CA 1
ATOM 1420 C C . ILE A 1 175 ? 9.988 -1.480 -0.960 1.00 87.19 175 ILE A C 1
ATOM 1422 O O . ILE A 1 175 ? 10.558 -2.010 -0.011 1.00 87.19 175 ILE A O 1
ATOM 1426 N N . SER A 1 176 ? 8.978 -2.059 -1.600 1.00 88.00 176 SER A N 1
ATOM 1427 C CA . SER A 1 176 ? 8.476 -3.398 -1.288 1.00 88.00 176 SER A CA 1
ATOM 1428 C C . SER A 1 176 ? 9.019 -4.452 -2.252 1.00 88.00 176 SER A C 1
ATOM 1430 O O . SER A 1 176 ? 9.290 -4.161 -3.416 1.00 88.00 176 SER A O 1
ATOM 1432 N N . LYS A 1 177 ? 9.071 -5.716 -1.809 1.00 90.19 177 LYS A N 1
ATOM 1433 C CA . LYS A 1 177 ? 9.437 -6.855 -2.672 1.00 90.19 177 LYS A CA 1
ATOM 1434 C C . LYS A 1 177 ? 8.615 -6.921 -3.961 1.00 90.19 177 LYS A C 1
ATOM 1436 O O . LYS A 1 177 ? 9.146 -7.212 -5.020 1.00 90.19 177 LYS A O 1
ATOM 1441 N N . ASN A 1 178 ? 7.325 -6.585 -3.887 1.00 87.44 178 ASN A N 1
ATOM 1442 C CA . ASN A 1 178 ? 6.432 -6.636 -5.042 1.00 87.44 178 ASN A CA 1
ATOM 1443 C C . ASN A 1 178 ? 6.837 -5.615 -6.110 1.00 87.44 178 ASN A C 1
ATOM 1445 O O . ASN A 1 178 ? 6.728 -5.915 -7.291 1.00 87.44 178 ASN A O 1
ATOM 1449 N N . GLN A 1 179 ? 7.327 -4.439 -5.704 1.00 88.75 179 GLN A N 1
ATOM 1450 C CA . GLN A 1 179 ? 7.846 -3.435 -6.637 1.00 88.75 179 GLN A CA 1
ATOM 1451 C C . GLN A 1 179 ? 9.154 -3.889 -7.286 1.00 88.75 179 GLN A C 1
ATOM 1453 O O . GLN A 1 179 ? 9.376 -3.611 -8.456 1.00 88.75 179 GLN A O 1
ATOM 1458 N N . LEU A 1 180 ? 9.999 -4.615 -6.552 1.00 90.88 180 LEU A N 1
ATOM 1459 C CA . LEU A 1 180 ? 11.226 -5.190 -7.106 1.00 90.88 180 LEU A CA 1
ATOM 1460 C C . LEU A 1 180 ? 10.931 -6.310 -8.107 1.00 90.88 180 LEU A C 1
ATOM 1462 O O . LEU A 1 180 ? 11.583 -6.388 -9.140 1.00 90.88 180 LEU A O 1
ATOM 1466 N N . ILE A 1 181 ? 9.933 -7.149 -7.823 1.00 90.69 181 ILE A N 1
ATOM 1467 C CA . ILE A 1 181 ? 9.476 -8.192 -8.748 1.00 90.69 181 ILE A CA 1
ATOM 1468 C C . ILE A 1 181 ? 8.872 -7.552 -10.006 1.00 90.69 181 ILE A C 1
ATOM 1470 O O . ILE A 1 181 ? 9.197 -7.958 -11.116 1.00 90.69 181 ILE A O 1
ATOM 1474 N N . GLU A 1 182 ? 8.036 -6.523 -9.845 1.00 88.88 182 GLU A N 1
ATOM 1475 C CA . GLU A 1 182 ? 7.473 -5.742 -10.956 1.00 88.88 182 GLU A CA 1
ATOM 1476 C C . GLU A 1 182 ? 8.580 -5.112 -11.816 1.00 88.88 182 GLU A C 1
ATOM 1478 O O . GLU A 1 182 ? 8.540 -5.226 -13.040 1.00 88.88 182 GLU A O 1
ATOM 1483 N N . LEU A 1 183 ? 9.607 -4.536 -11.181 1.00 91.25 183 LEU A N 1
ATOM 1484 C CA . LEU A 1 183 ? 10.785 -4.002 -11.861 1.00 91.25 183 LEU A CA 1
ATOM 1485 C C . LEU A 1 183 ? 11.562 -5.076 -12.618 1.00 91.25 183 LEU A C 1
ATOM 1487 O O . LEU A 1 183 ? 11.870 -4.886 -13.788 1.00 91.25 183 LEU A O 1
ATOM 1491 N N . ALA A 1 184 ? 11.817 -6.225 -11.993 1.00 91.25 184 ALA A N 1
ATOM 1492 C CA . ALA A 1 184 ? 12.519 -7.329 -12.637 1.00 91.25 184 ALA A CA 1
ATOM 1493 C C . ALA A 1 184 ? 11.772 -7.834 -13.883 1.00 91.25 184 ALA A C 1
ATOM 1495 O O . ALA A 1 184 ? 12.391 -8.090 -14.916 1.00 91.25 184 ALA A O 1
ATOM 1496 N N . MET A 1 185 ? 10.441 -7.938 -13.809 1.00 89.75 185 MET A N 1
ATOM 1497 C CA . MET A 1 185 ? 9.608 -8.312 -14.954 1.00 89.75 185 MET A CA 1
ATOM 1498 C C . MET A 1 185 ? 9.663 -7.254 -16.061 1.00 89.75 185 MET A C 1
ATOM 1500 O O . MET A 1 185 ? 9.825 -7.600 -17.230 1.00 89.75 185 MET A O 1
ATOM 1504 N N . TYR A 1 186 ? 9.555 -5.974 -15.704 1.00 89.62 186 TYR A N 1
ATOM 1505 C CA . TYR A 1 186 ? 9.617 -4.871 -16.660 1.00 89.62 186 TYR A CA 1
ATOM 1506 C C . TYR A 1 186 ? 10.974 -4.796 -17.371 1.00 89.62 186 TYR A C 1
ATOM 1508 O O . TYR A 1 186 ? 11.021 -4.742 -18.600 1.00 89.62 186 TYR A O 1
ATOM 1516 N N . ASP A 1 187 ? 12.072 -4.871 -16.620 1.00 89.19 187 ASP A N 1
ATOM 1517 C CA . ASP A 1 187 ? 13.432 -4.864 -17.160 1.00 89.19 187 ASP A CA 1
ATOM 1518 C C . ASP A 1 187 ? 13.694 -6.064 -18.064 1.00 89.19 187 ASP A C 1
ATOM 1520 O O . ASP A 1 187 ? 14.338 -5.925 -19.107 1.00 89.19 187 ASP A O 1
ATOM 1524 N N . PHE A 1 188 ? 13.192 -7.243 -17.686 1.00 91.06 188 PHE A N 1
ATOM 1525 C CA . PHE A 1 188 ? 13.285 -8.432 -18.522 1.00 91.06 188 PHE A CA 1
ATOM 1526 C C . PHE A 1 188 ? 12.580 -8.221 -19.865 1.00 91.06 188 PHE A C 1
ATOM 1528 O O . PHE A 1 188 ? 13.179 -8.500 -20.901 1.00 91.06 188 PHE A O 1
ATOM 1535 N N . MET A 1 189 ? 11.355 -7.681 -19.871 1.00 91.31 189 MET A N 1
ATOM 1536 C CA . MET A 1 189 ? 10.654 -7.373 -21.122 1.00 91.31 189 MET A CA 1
ATOM 1537 C C . MET A 1 189 ? 11.412 -6.326 -21.940 1.00 91.31 189 MET A C 1
ATOM 1539 O O . MET A 1 189 ? 11.682 -6.550 -23.111 1.00 91.31 189 MET A O 1
ATOM 1543 N N . LYS A 1 190 ? 11.822 -5.211 -21.325 1.00 87.38 190 LYS A N 1
ATOM 1544 C CA . LYS A 1 190 ? 12.499 -4.105 -22.018 1.00 87.38 190 LYS A CA 1
ATOM 1545 C C . LYS A 1 190 ? 13.815 -4.523 -22.680 1.00 87.38 190 LYS A C 1
ATOM 1547 O O . LYS A 1 190 ? 14.158 -3.983 -23.721 1.00 87.38 190 LYS A O 1
ATOM 1552 N N . LYS A 1 191 ? 14.564 -5.455 -22.081 1.00 89.12 191 LYS A N 1
ATOM 1553 C CA . LYS A 1 191 ? 15.824 -5.973 -22.647 1.00 89.12 191 LYS A CA 1
ATOM 1554 C C . LYS A 1 191 ? 15.627 -6.927 -23.826 1.00 89.12 191 LYS A C 1
ATOM 1556 O O . LYS A 1 191 ? 16.588 -7.175 -24.544 1.00 89.12 191 LYS A O 1
ATOM 1561 N N . ASN A 1 192 ? 14.433 -7.494 -23.977 1.00 85.00 192 ASN A N 1
ATOM 1562 C CA . ASN A 1 192 ? 14.133 -8.534 -24.963 1.00 85.00 192 ASN A CA 1
ATOM 1563 C C . ASN A 1 192 ? 13.021 -8.123 -25.949 1.00 85.00 192 ASN A C 1
ATOM 1565 O O . ASN A 1 192 ? 12.523 -8.974 -26.686 1.00 85.00 192 ASN A O 1
ATOM 1569 N N . CYS A 1 193 ? 12.638 -6.845 -25.951 1.00 66.50 193 CYS A N 1
ATOM 1570 C CA . CYS A 1 193 ? 11.811 -6.201 -26.971 1.00 66.50 193 CYS A CA 1
ATOM 1571 C C . CYS A 1 193 ? 12.714 -5.412 -27.921 1.00 66.50 193 CYS A C 1
ATOM 1573 O O . CYS A 1 193 ? 12.414 -5.417 -29.133 1.00 66.50 193 CYS A O 1
#

Solvent-accessible surface area (backbone atoms only — not comparable to full-atom values): 12196 Å² total; per-residue (Å²): 138,79,82,77,78,89,44,32,38,44,58,54,43,49,40,31,61,71,69,45,55,61,56,62,57,17,53,79,68,76,46,47,46,68,55,52,52,53,49,46,43,72,72,37,30,43,78,36,83,91,79,60,28,6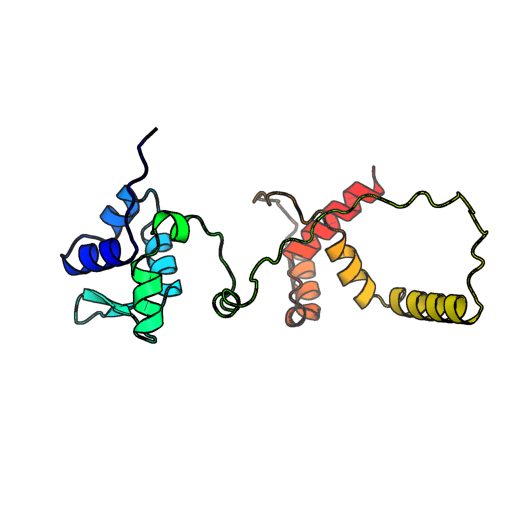2,44,78,65,76,56,70,80,55,49,61,58,52,35,68,35,49,40,66,58,60,69,66,53,71,90,73,64,94,74,60,80,81,64,77,83,78,74,83,86,78,85,81,78,85,75,90,83,79,93,71,80,94,71,88,67,85,81,72,78,48,73,68,56,52,50,51,50,51,52,52,52,55,54,52,69,34,72,72,52,40,54,55,51,58,60,65,70,44,84,79,88,62,87,84,76,94,73,91,77,93,69,59,70,65,63,5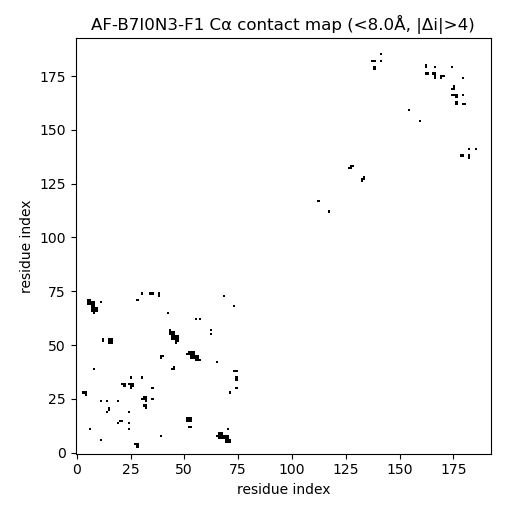2,50,50,41,45,63,56,23,61,81,35,47,96,75,70,47,47,41,68,58,53,52,51,46,52,54,49,52,54,49,66,76,74,109

Mean predicted aligned error: 19.74 Å

pLDDT: mean 75.9, std 18.98, range [29.73, 94.94]

Sequence (193 aa):
MIGGIKLKVIDVIDAVRNKEKMEDIAERLGTSKSTLGKKIKFLGYKFNNKLKYYEYIGKESEKNKIDNMLISEVIKRKGVKKSEVIQINSVKKEEVKKNNDLEGKSIIEEQVLTSEEIESLKELAKIYKNSHVNLFIDLAYLPYEGDKVKKSISVDSDLYLDFERFAERYEKKGISKNQLIELAMYDFMKKNC

Foldseek 3Di:
DDDQPQDFPQNLQVCQLVVNDLQVVQVSNVHGSVLLVVLCVLLQWDQDPVSRTTDHDDDPVSVVVRRGHGSNVSSPDDDDPSPCVVPPPPDDDDDDDDDDDDPDDDDPDVPDDDPVRVVVVVVVVVVCPPPVVVVVVLLVPQPPPDDDDDDDDDDDPVVLVVLQVVCVVCVVVVDHSVSVVSSVVVVVVVVVD

Organism: Bacillus cereus (strain AH187) (NCBI:txid405534)

Radius of gyration: 26.04 Å; Cα contacts (8 Å, |Δi|>4): 106; chains: 1; bounding box: 63×57×61 Å